Protein AF-A0A958K0Q5-F1 (afdb_monomer_lite)

pLDDT: mean 73.6, std 20.14, range [33.19, 97.69]

Structure (mmCIF, N/CA/C/O backbone):
data_AF-A0A958K0Q5-F1
#
_entry.id   AF-A0A958K0Q5-F1
#
loop_
_atom_site.group_PDB
_atom_site.id
_atom_site.type_symbol
_atom_site.label_atom_id
_atom_site.label_alt_id
_atom_site.label_comp_id
_atom_site.label_asym_id
_atom_site.label_entity_id
_atom_site.label_seq_id
_atom_site.pdbx_PDB_ins_code
_atom_site.Cartn_x
_atom_site.Cartn_y
_atom_site.Cartn_z
_atom_site.occupancy
_atom_site.B_iso_or_equiv
_atom_site.auth_seq_id
_atom_site.auth_comp_id
_atom_site.auth_asym_id
_atom_site.auth_atom_id
_atom_site.pdbx_PDB_model_num
ATOM 1 N N . MET A 1 1 ? 17.742 -6.501 -73.853 1.00 40.34 1 MET A N 1
ATOM 2 C CA . MET A 1 1 ? 18.639 -5.862 -72.868 1.00 40.34 1 MET A CA 1
ATOM 3 C C . MET A 1 1 ? 17.796 -5.334 -71.711 1.00 40.34 1 MET A C 1
ATOM 5 O O . MET A 1 1 ? 16.931 -4.516 -71.961 1.00 40.34 1 MET A O 1
ATOM 9 N N . GLN A 1 2 ? 18.032 -5.894 -70.516 1.00 40.09 2 GLN A N 1
ATOM 10 C CA . GLN A 1 2 ? 17.766 -5.417 -69.139 1.00 40.09 2 GLN A CA 1
ATOM 11 C C . GLN A 1 2 ? 16.409 -4.733 -68.803 1.00 40.09 2 GLN A C 1
ATOM 13 O O . GLN A 1 2 ? 16.158 -3.620 -69.259 1.00 40.09 2 GLN A O 1
ATOM 18 N N . PRO A 1 3 ? 15.583 -5.314 -67.903 1.00 39.88 3 PRO A N 1
ATOM 19 C CA . PRO A 1 3 ? 14.469 -4.609 -67.268 1.00 39.88 3 PRO A CA 1
ATOM 20 C C . PRO A 1 3 ? 14.987 -3.629 -66.202 1.00 39.88 3 PRO A C 1
ATOM 22 O O . PRO A 1 3 ? 15.772 -3.993 -65.323 1.00 39.88 3 PRO A O 1
ATOM 25 N N . THR A 1 4 ? 14.535 -2.376 -66.248 1.00 42.72 4 THR A N 1
ATOM 26 C CA . THR A 1 4 ? 14.837 -1.359 -65.235 1.00 42.72 4 THR A CA 1
ATOM 27 C C . THR A 1 4 ? 14.081 -1.665 -63.943 1.00 42.72 4 THR A C 1
ATOM 29 O O . THR A 1 4 ? 12.956 -1.239 -63.702 1.00 42.72 4 THR A O 1
ATOM 32 N N . SER A 1 5 ? 14.743 -2.438 -63.086 1.00 43.12 5 SER A N 1
ATOM 33 C CA . SER A 1 5 ? 14.402 -2.653 -61.684 1.00 43.12 5 SER A CA 1
ATOM 34 C C . SER A 1 5 ? 14.347 -1.310 -60.936 1.00 43.12 5 SER A C 1
ATOM 36 O O . SER A 1 5 ? 15.349 -0.835 -60.395 1.00 43.12 5 SER A O 1
ATOM 38 N N . ASN A 1 6 ? 13.160 -0.702 -60.871 1.00 48.59 6 ASN A N 1
ATOM 39 C CA . ASN A 1 6 ? 12.837 0.375 -59.938 1.00 48.59 6 ASN A CA 1
ATOM 40 C C . ASN A 1 6 ? 12.651 -0.215 -58.529 1.00 48.59 6 ASN A C 1
ATOM 42 O O . ASN A 1 6 ? 11.541 -0.344 -58.019 1.00 48.59 6 ASN A O 1
ATOM 46 N N . GLN A 1 7 ? 13.757 -0.635 -57.919 1.00 43.94 7 GLN A N 1
ATOM 47 C CA . GLN A 1 7 ? 13.808 -0.927 -56.490 1.00 43.94 7 GLN A CA 1
ATOM 48 C C . GLN A 1 7 ? 13.719 0.414 -55.750 1.00 43.94 7 GLN A C 1
ATOM 50 O O . GLN A 1 7 ? 14.568 1.283 -55.988 1.00 43.94 7 GLN A O 1
ATOM 55 N N . PRO A 1 8 ? 12.735 0.628 -54.858 1.00 40.03 8 PRO A N 1
ATOM 56 C CA . PRO A 1 8 ? 12.658 1.865 -54.104 1.00 40.03 8 PRO A CA 1
ATOM 57 C C . PRO A 1 8 ? 13.896 1.975 -53.216 1.00 40.03 8 PRO A C 1
ATOM 59 O O . PRO A 1 8 ? 14.048 1.275 -52.212 1.00 40.03 8 PRO A O 1
ATOM 62 N N . LYS A 1 9 ? 14.792 2.896 -53.577 1.00 44.56 9 LYS A N 1
ATOM 63 C CA . LYS A 1 9 ? 15.861 3.347 -52.696 1.00 44.56 9 LYS A CA 1
ATOM 64 C C . LYS A 1 9 ? 15.221 3.781 -51.370 1.00 44.56 9 LYS A C 1
ATOM 66 O O . LYS A 1 9 ? 14.560 4.811 -51.280 1.00 44.56 9 LYS A O 1
ATOM 71 N N . SER A 1 10 ? 15.532 3.029 -50.316 1.00 45.00 10 SER A N 1
ATOM 72 C CA . SER A 1 10 ? 15.789 3.564 -48.978 1.00 45.00 10 SER A CA 1
ATOM 73 C C . SER A 1 10 ? 14.630 3.775 -47.982 1.00 45.00 10 SER A C 1
ATOM 75 O O . SER A 1 10 ? 14.516 4.812 -47.331 1.00 45.00 10 SER A O 1
ATOM 77 N N . VAL A 1 11 ? 13.877 2.715 -47.675 1.00 47.34 11 VAL A N 1
ATOM 78 C CA . VAL A 1 11 ? 13.251 2.615 -46.330 1.00 47.34 11 VAL A CA 1
ATOM 79 C C . VAL A 1 11 ? 14.336 2.692 -45.235 1.00 47.34 11 VAL A C 1
ATOM 81 O O . VAL A 1 11 ? 14.148 3.308 -44.193 1.00 47.34 11 VAL A O 1
ATOM 84 N N . PHE A 1 12 ? 15.531 2.174 -45.540 1.00 45.56 12 PHE A N 1
ATOM 85 C CA . PHE A 1 12 ? 16.718 2.229 -44.685 1.00 45.56 12 PHE A CA 1
ATOM 86 C C . PHE A 1 12 ? 17.283 3.644 -44.454 1.00 45.56 12 PHE A C 1
ATOM 88 O O . PHE A 1 12 ? 17.833 3.896 -43.388 1.00 45.56 12 PHE A O 1
ATOM 95 N N . ARG A 1 13 ? 17.147 4.579 -45.411 1.00 43.88 13 ARG A N 1
ATOM 96 C CA . ARG A 1 13 ? 17.643 5.966 -45.255 1.00 43.88 13 ARG A CA 1
ATOM 97 C C . ARG A 1 13 ? 16.638 6.826 -44.485 1.00 43.88 13 ARG A C 1
ATOM 99 O O . ARG A 1 13 ? 17.063 7.607 -43.648 1.00 43.88 13 ARG A O 1
ATOM 106 N N . ARG A 1 14 ? 15.330 6.561 -44.626 1.00 40.00 14 ARG A N 1
ATOM 107 C CA . ARG A 1 14 ? 14.289 7.118 -43.736 1.00 40.00 14 ARG A CA 1
ATOM 108 C C . ARG A 1 14 ? 14.442 6.684 -42.271 1.00 40.00 14 ARG A C 1
ATOM 110 O O . ARG A 1 14 ? 14.000 7.396 -41.385 1.00 40.00 14 ARG A O 1
ATOM 117 N N . ALA A 1 15 ? 15.101 5.554 -42.008 1.00 47.91 15 ALA A N 1
ATOM 118 C CA . ALA A 1 15 ? 15.462 5.120 -40.655 1.00 47.91 15 ALA A CA 1
ATOM 119 C C . ALA A 1 15 ? 16.773 5.744 -40.126 1.00 47.91 15 ALA A C 1
ATOM 121 O O . ALA A 1 15 ? 17.079 5.596 -38.944 1.00 47.91 15 ALA A O 1
ATOM 122 N N . GLN A 1 16 ? 17.562 6.417 -40.975 1.00 43.62 16 GLN A N 1
ATOM 123 C CA . GLN A 1 16 ? 18.792 7.110 -40.568 1.00 43.62 16 GLN A CA 1
ATOM 124 C C . GLN A 1 16 ? 18.591 8.598 -40.247 1.00 43.62 16 GLN A C 1
ATOM 126 O O . GLN A 1 16 ? 19.478 9.205 -39.651 1.00 43.62 16 GLN A O 1
ATOM 131 N N . GLU A 1 17 ? 17.427 9.164 -40.556 1.00 44.97 17 GLU A N 1
ATOM 132 C CA . GLU A 1 17 ? 17.053 10.534 -40.204 1.00 44.97 17 GLU A CA 1
ATOM 133 C C . GLU A 1 17 ? 16.149 10.527 -38.954 1.00 44.97 17 GLU A C 1
ATOM 135 O O . GLU A 1 17 ? 14.943 10.327 -39.039 1.00 44.97 17 GLU A O 1
ATOM 140 N N . GLY A 1 18 ? 16.735 10.738 -37.767 1.00 48.78 18 GLY A N 1
ATOM 141 C CA . GLY A 1 18 ? 16.042 11.477 -36.698 1.00 48.78 18 GLY A CA 1
ATOM 142 C C . GLY A 1 18 ? 15.487 10.747 -35.468 1.00 48.78 18 GLY A C 1
ATOM 143 O O . GLY A 1 18 ? 14.928 11.427 -34.617 1.00 48.78 18 GLY A O 1
ATOM 144 N N . VAL A 1 19 ? 15.645 9.431 -35.281 1.00 58.78 19 VAL A N 1
ATOM 145 C CA . VAL A 1 19 ? 15.355 8.835 -33.956 1.00 58.78 19 VAL A CA 1
ATOM 146 C C . VAL A 1 19 ? 16.587 9.002 -33.074 1.00 58.78 19 VAL A C 1
ATOM 148 O O . VAL A 1 19 ? 17.538 8.217 -33.148 1.00 58.78 19 VAL A O 1
ATOM 151 N N . ASN A 1 20 ? 16.601 10.053 -32.254 1.00 81.94 20 ASN A N 1
ATOM 152 C CA . ASN A 1 20 ? 17.647 10.233 -31.259 1.00 81.94 20 ASN A CA 1
ATOM 153 C C . ASN A 1 20 ? 17.490 9.155 -30.178 1.00 81.94 20 ASN A C 1
ATOM 155 O O . ASN A 1 20 ? 16.719 9.295 -29.234 1.00 81.94 20 ASN A O 1
ATOM 159 N N . VAL A 1 21 ? 18.245 8.061 -30.317 1.00 83.06 21 VAL A N 1
ATOM 160 C CA . VAL A 1 21 ? 18.234 6.914 -29.390 1.00 83.06 21 VAL A CA 1
ATOM 161 C C . VAL A 1 21 ? 18.390 7.360 -27.933 1.00 83.06 21 VAL A C 1
ATOM 163 O O . VAL A 1 21 ? 17.804 6.755 -27.041 1.00 83.06 21 VAL A O 1
ATOM 166 N N . ARG A 1 22 ? 19.141 8.439 -27.675 1.00 86.25 22 ARG A N 1
ATOM 167 C CA . ARG A 1 22 ? 19.283 9.001 -26.328 1.00 86.25 22 ARG A CA 1
ATOM 168 C C . ARG A 1 22 ? 17.954 9.530 -25.787 1.00 86.25 22 ARG A C 1
ATOM 170 O O . ARG A 1 22 ? 17.621 9.237 -24.645 1.00 86.25 22 ARG A O 1
ATOM 177 N N . GLU A 1 23 ? 17.226 10.308 -26.579 1.00 88.31 23 GLU A N 1
ATOM 178 C CA . GLU A 1 23 ? 15.941 10.890 -26.174 1.00 88.31 23 GLU A CA 1
ATOM 179 C C . GLU A 1 23 ? 14.894 9.801 -25.950 1.00 88.31 23 GLU A C 1
ATOM 181 O O . GLU A 1 23 ? 14.186 9.826 -24.948 1.00 88.31 23 GLU A O 1
ATOM 186 N N . GLU A 1 24 ? 14.858 8.788 -26.815 1.00 89.19 24 GLU A N 1
ATOM 187 C CA . GLU A 1 24 ? 13.939 7.659 -26.651 1.00 89.19 24 GLU A CA 1
ATOM 188 C C . GLU A 1 24 ? 14.264 6.807 -25.412 1.00 89.19 24 GLU A C 1
ATOM 190 O O . GLU A 1 24 ? 13.356 6.291 -24.763 1.00 89.19 24 GLU A O 1
ATOM 195 N N . LEU A 1 25 ? 15.539 6.696 -25.015 1.00 91.19 25 LEU A N 1
ATOM 196 C CA . LEU A 1 25 ? 15.911 6.061 -23.743 1.00 91.19 25 LEU A CA 1
ATOM 197 C C . LEU A 1 25 ? 15.413 6.859 -22.533 1.00 91.19 25 LEU A C 1
ATOM 199 O O . LEU A 1 25 ? 14.912 6.262 -21.582 1.00 91.19 25 LEU A O 1
ATOM 203 N N . VAL A 1 26 ? 15.517 8.191 -22.573 1.00 93.31 26 VAL A N 1
ATOM 204 C CA . VAL A 1 26 ? 14.968 9.066 -21.521 1.00 93.31 26 VAL A CA 1
ATOM 205 C C . VAL A 1 26 ? 13.446 8.942 -21.472 1.00 93.31 26 VAL A C 1
ATOM 207 O O . VAL A 1 26 ? 12.865 8.793 -20.400 1.00 93.31 26 VAL A O 1
ATOM 210 N N . ARG A 1 27 ? 12.790 8.929 -22.636 1.00 93.31 27 ARG A N 1
ATOM 211 C CA . ARG A 1 27 ? 11.343 8.733 -22.741 1.00 93.31 27 ARG A CA 1
ATOM 212 C C . ARG A 1 27 ? 10.908 7.385 -22.171 1.00 93.31 27 ARG A C 1
ATOM 214 O O . ARG A 1 27 ? 9.911 7.330 -21.455 1.00 93.31 27 ARG A O 1
ATOM 221 N N . LEU A 1 28 ? 11.641 6.310 -22.467 1.00 94.38 28 LEU A N 1
ATOM 222 C CA . LEU A 1 28 ? 11.362 4.981 -21.928 1.00 94.38 28 LEU A CA 1
ATOM 223 C C . LEU A 1 28 ? 11.437 4.964 -20.396 1.00 94.38 28 LEU A C 1
ATOM 225 O O . LEU A 1 28 ? 10.580 4.344 -19.774 1.00 94.38 28 LEU A O 1
ATOM 229 N N . ASP A 1 29 ? 12.418 5.638 -19.793 1.00 96.38 29 ASP A N 1
ATOM 230 C CA . ASP A 1 29 ? 12.540 5.738 -18.331 1.00 96.38 29 ASP A CA 1
ATOM 231 C C . ASP A 1 29 ? 11.322 6.447 -17.716 1.00 96.38 29 ASP A C 1
ATOM 233 O O . ASP A 1 29 ? 10.692 5.914 -16.804 1.00 96.38 29 ASP A O 1
ATOM 237 N N . VAL A 1 30 ? 10.899 7.581 -18.290 1.00 97.31 30 VAL A N 1
ATOM 238 C CA . VAL A 1 30 ? 9.696 8.306 -17.839 1.00 97.31 30 VAL A CA 1
ATOM 239 C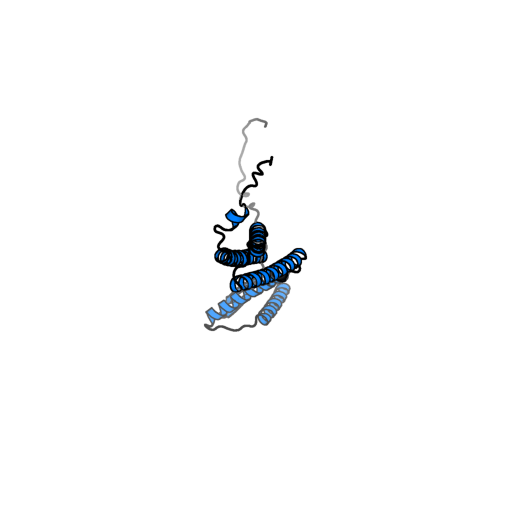 C . VAL A 1 30 ? 8.439 7.444 -17.961 1.00 97.31 30 VAL A C 1
ATOM 241 O O . VAL A 1 30 ? 7.663 7.347 -17.011 1.00 97.31 30 VAL A O 1
ATOM 244 N N . LEU A 1 31 ? 8.240 6.790 -19.109 1.00 96.19 31 LEU A N 1
ATOM 245 C CA . LEU A 1 31 ? 7.095 5.901 -19.325 1.00 96.19 31 LEU A CA 1
ATOM 246 C C . LEU A 1 31 ? 7.100 4.721 -18.346 1.00 96.19 31 LEU A C 1
ATOM 248 O O . LEU A 1 31 ? 6.040 4.288 -17.897 1.00 96.19 31 LEU A O 1
ATOM 252 N N . LEU A 1 32 ? 8.280 4.198 -18.005 1.00 97.00 32 LEU A N 1
ATOM 253 C CA . LEU A 1 32 ? 8.424 3.094 -17.064 1.00 97.00 32 LEU A CA 1
ATOM 254 C C . LEU A 1 32 ? 8.048 3.509 -15.634 1.00 97.00 32 LEU A C 1
ATOM 256 O O . LEU A 1 32 ? 7.357 2.754 -14.947 1.00 97.00 32 LEU A O 1
ATOM 260 N N . GLU A 1 33 ? 8.453 4.703 -15.198 1.00 97.12 33 GLU A N 1
ATOM 261 C CA . GLU A 1 33 ? 8.059 5.240 -13.890 1.00 97.12 33 GLU A CA 1
ATOM 262 C C . GLU A 1 33 ? 6.562 5.574 -13.839 1.00 97.12 33 GLU A C 1
ATOM 264 O O . GLU A 1 33 ? 5.893 5.234 -12.863 1.00 97.12 33 GLU A O 1
ATOM 269 N N . GLN A 1 34 ? 5.996 6.148 -14.905 1.00 96.31 34 GLN A N 1
ATOM 270 C CA . GLN A 1 34 ? 4.547 6.358 -15.010 1.00 96.31 34 GLN A CA 1
ATOM 271 C C . GLN A 1 34 ? 3.784 5.034 -14.916 1.00 96.31 34 GLN A C 1
ATOM 273 O O . GLN A 1 34 ? 2.827 4.922 -14.153 1.00 96.31 34 GLN A O 1
ATOM 278 N N . LEU A 1 35 ? 4.247 4.001 -15.628 1.00 96.94 35 LEU A N 1
ATOM 279 C CA . LEU A 1 35 ? 3.622 2.681 -15.603 1.00 96.94 35 LEU A CA 1
ATOM 280 C C . LEU A 1 35 ? 3.609 2.091 -14.191 1.00 96.94 35 LEU A C 1
ATOM 282 O O . LEU A 1 35 ? 2.606 1.525 -13.760 1.00 96.94 35 LEU A O 1
ATOM 286 N N . LYS A 1 36 ? 4.704 2.262 -13.449 1.00 96.44 36 LYS A N 1
ATOM 287 C CA . LYS A 1 36 ? 4.789 1.854 -12.048 1.00 96.44 36 LYS A CA 1
ATOM 288 C C . LYS A 1 36 ? 3.782 2.589 -11.174 1.00 96.44 36 LYS A C 1
ATOM 290 O O . LYS A 1 36 ? 3.098 1.933 -10.394 1.00 96.44 36 LYS A O 1
ATOM 295 N N . VAL A 1 37 ? 3.679 3.910 -11.298 1.00 96.44 37 VAL A N 1
ATOM 296 C CA . VAL A 1 37 ? 2.721 4.706 -10.515 1.00 96.44 37 VAL A CA 1
ATOM 297 C C . VAL A 1 37 ? 1.284 4.258 -10.784 1.00 96.44 37 VAL A C 1
ATOM 299 O O . VAL A 1 37 ? 0.522 4.078 -9.837 1.00 96.44 37 VAL A O 1
ATOM 302 N N . GLU A 1 38 ? 0.927 4.003 -12.042 1.00 95.12 38 GLU A N 1
ATOM 303 C CA . GLU A 1 38 ? -0.419 3.542 -12.400 1.00 95.12 38 GLU A CA 1
ATOM 304 C C . GLU A 1 38 ? -0.746 2.156 -11.826 1.00 95.12 38 GLU A C 1
ATOM 306 O O . GLU A 1 38 ? -1.834 1.943 -11.287 1.00 95.12 38 GLU A O 1
ATOM 311 N N . TYR A 1 39 ? 0.204 1.214 -11.853 1.00 95.56 39 TYR A N 1
ATOM 312 C CA . TYR A 1 39 ? 0.013 -0.080 -11.189 1.00 95.56 39 TYR A CA 1
ATOM 313 C C . TYR A 1 39 ? -0.109 0.053 -9.668 1.00 95.56 39 TYR A C 1
ATOM 315 O O . TYR A 1 39 ? -0.949 -0.607 -9.060 1.00 95.56 39 TYR A O 1
ATOM 323 N N . GLU A 1 40 ? 0.673 0.926 -9.033 1.00 94.38 40 GLU A N 1
ATOM 324 C CA . GLU A 1 40 ? 0.528 1.182 -7.597 1.00 94.38 40 GLU A CA 1
ATOM 325 C C . GLU A 1 40 ?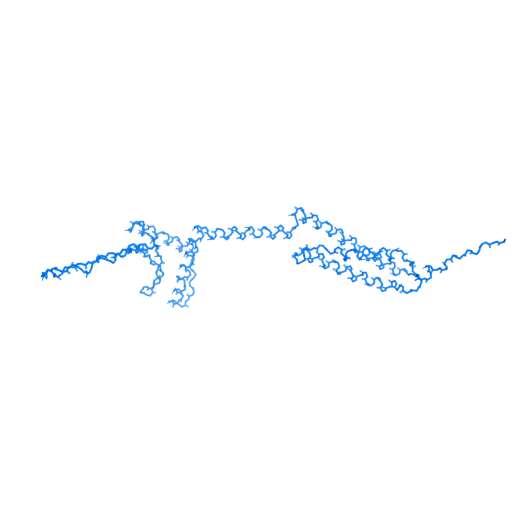 -0.830 1.824 -7.267 1.00 94.38 40 GLU A C 1
ATOM 327 O O . GLU A 1 40 ? -1.473 1.433 -6.294 1.00 94.38 40 GLU A O 1
ATOM 332 N N . SER A 1 41 ? -1.319 2.744 -8.104 1.00 92.94 41 SER A N 1
ATOM 333 C CA . SER A 1 41 ? -2.663 3.333 -8.006 1.00 92.94 41 SER A CA 1
ATOM 334 C C . SER A 1 41 ? -3.766 2.270 -8.105 1.00 92.94 41 SER A C 1
ATOM 336 O O . SER A 1 41 ? -4.709 2.269 -7.304 1.00 92.94 41 SER A O 1
ATOM 338 N N . LEU A 1 42 ? -3.618 1.309 -9.023 1.00 92.31 42 LEU A N 1
ATOM 339 C CA . LEU A 1 42 ? -4.497 0.142 -9.140 1.00 92.31 42 LEU A CA 1
ATOM 340 C C . LEU A 1 42 ? -4.470 -0.718 -7.866 1.00 92.31 42 LEU A C 1
ATOM 342 O O . LEU A 1 42 ? -5.519 -1.097 -7.348 1.00 92.31 42 LEU A O 1
ATOM 346 N N . PHE A 1 43 ? -3.288 -1.006 -7.313 1.00 91.81 43 PHE A N 1
ATOM 347 C CA . PHE A 1 43 ? -3.157 -1.821 -6.094 1.00 91.81 43 PHE A CA 1
ATOM 348 C C . PHE A 1 43 ? -3.633 -1.101 -4.832 1.00 91.81 43 PHE A C 1
ATOM 350 O O . PHE A 1 43 ? -4.035 -1.738 -3.857 1.00 91.81 43 PHE A O 1
ATOM 357 N N . LEU A 1 44 ? -3.607 0.230 -4.837 1.00 89.88 44 LEU A N 1
ATOM 358 C CA . LEU A 1 44 ? -4.234 1.060 -3.814 1.00 89.88 44 LEU A CA 1
ATOM 359 C C . LEU A 1 44 ? -5.766 1.060 -3.921 1.00 89.88 44 LEU A C 1
ATOM 361 O O . LEU A 1 44 ? -6.432 1.355 -2.924 1.00 89.88 44 LEU A O 1
ATOM 365 N N . GLY A 1 45 ? -6.306 0.694 -5.088 1.00 88.12 45 GLY A N 1
ATOM 366 C CA . GLY A 1 45 ? -7.730 0.749 -5.414 1.00 88.12 45 GLY A CA 1
ATOM 367 C C . GLY A 1 45 ? -8.215 2.149 -5.797 1.00 88.12 45 GLY A C 1
ATOM 368 O O . GLY A 1 45 ? -9.406 2.418 -5.686 1.00 88.12 45 GLY A O 1
ATOM 369 N N . ILE A 1 46 ? -7.305 3.049 -6.191 1.00 89.69 46 ILE A N 1
ATOM 370 C CA . ILE A 1 46 ? -7.643 4.389 -6.695 1.00 89.69 46 ILE A CA 1
ATOM 371 C C . ILE A 1 46 ? -8.081 4.279 -8.159 1.00 89.69 46 ILE A C 1
ATOM 373 O O . ILE A 1 46 ? -9.122 4.812 -8.538 1.00 89.69 46 ILE A O 1
ATOM 377 N N . SER A 1 47 ? -7.309 3.546 -8.968 1.00 87.00 47 SER A N 1
ATOM 378 C CA . SER A 1 47 ? -7.715 3.150 -10.317 1.00 87.00 47 SER A CA 1
ATOM 379 C C . SER A 1 47 ? -8.449 1.810 -10.286 1.00 87.00 47 SER A C 1
ATOM 381 O O . SER A 1 47 ? -8.114 0.923 -9.502 1.00 87.00 47 SER A O 1
ATOM 383 N N . GLN A 1 48 ? -9.445 1.662 -11.159 1.00 83.50 48 GLN A N 1
ATOM 384 C CA . GLN A 1 48 ? -10.225 0.430 -11.307 1.00 83.50 48 GLN A CA 1
ATOM 385 C C . GLN A 1 48 ? -9.665 -0.509 -12.384 1.00 83.50 48 GLN A C 1
ATOM 387 O O . GLN A 1 48 ? -9.910 -1.711 -12.322 1.00 83.50 48 GLN A O 1
ATOM 392 N N . HIS A 1 49 ? -8.920 0.019 -13.361 1.00 86.75 49 HIS A N 1
ATOM 393 C CA . HIS A 1 49 ? -8.527 -0.718 -14.565 1.00 86.75 49 HIS A CA 1
ATOM 394 C C . HIS A 1 49 ? -7.001 -0.796 -14.695 1.00 86.75 49 HIS A C 1
ATOM 396 O O . HIS A 1 49 ? -6.320 0.196 -14.411 1.00 86.75 49 HIS A O 1
ATOM 402 N N . PRO A 1 50 ? -6.448 -1.936 -15.151 1.00 89.31 50 PRO A N 1
ATOM 403 C CA . PRO A 1 50 ? -5.028 -2.048 -15.455 1.00 89.31 50 PRO A CA 1
ATOM 404 C C . PRO A 1 50 ? -4.567 -1.035 -16.519 1.00 89.31 50 PRO A C 1
ATOM 406 O O . PRO A 1 50 ? -5.306 -0.761 -17.468 1.00 89.31 50 PRO A O 1
ATOM 409 N N . PRO A 1 51 ? -3.336 -0.499 -16.416 1.00 93.88 51 PRO A N 1
ATOM 410 C CA . PRO A 1 51 ? -2.789 0.459 -17.378 1.00 93.88 51 PRO A CA 1
ATOM 411 C C . PRO A 1 51 ? -2.283 -0.223 -18.664 1.00 93.88 51 PRO A C 1
ATOM 413 O O . PRO A 1 51 ? -1.122 -0.076 -19.052 1.00 93.88 51 PRO A O 1
ATOM 416 N N . ASP A 1 52 ? -3.147 -0.977 -19.350 1.00 93.19 52 ASP A N 1
ATOM 417 C CA . ASP A 1 52 ? -2.776 -1.799 -20.512 1.00 93.19 52 ASP A CA 1
ATOM 418 C C . ASP A 1 52 ? -2.229 -0.968 -21.679 1.00 93.19 52 ASP A C 1
ATOM 420 O O . ASP A 1 52 ? -1.285 -1.373 -22.363 1.00 93.19 52 ASP A O 1
ATOM 424 N N . THR A 1 53 ? -2.790 0.220 -21.905 1.00 93.88 53 THR A N 1
ATOM 425 C CA . THR A 1 53 ? -2.340 1.151 -22.949 1.00 93.88 53 THR A CA 1
ATOM 426 C C . THR A 1 53 ? -0.888 1.570 -22.724 1.00 93.88 53 THR A C 1
ATOM 428 O O . THR A 1 53 ? -0.054 1.435 -23.623 1.00 93.88 53 THR A O 1
ATOM 431 N N . LEU A 1 54 ? -0.562 2.000 -21.504 1.00 94.31 54 LEU A N 1
ATOM 432 C CA . LEU A 1 54 ? 0.780 2.420 -21.113 1.00 94.31 54 LEU A CA 1
ATOM 433 C C . LEU A 1 54 ? 1.755 1.235 -21.055 1.00 94.31 54 LEU A C 1
ATOM 435 O O . LEU A 1 54 ? 2.906 1.350 -21.478 1.00 94.31 54 LEU A O 1
ATOM 439 N N . HIS A 1 55 ? 1.298 0.060 -20.613 1.00 95.88 55 HIS A N 1
ATOM 440 C CA . HIS A 1 55 ? 2.122 -1.151 -20.610 1.00 95.88 55 HIS A CA 1
ATOM 441 C C . HIS A 1 55 ? 2.522 -1.569 -22.027 1.00 95.88 55 HIS A C 1
ATOM 443 O O . HIS A 1 55 ? 3.678 -1.927 -22.278 1.00 95.88 55 HIS A O 1
ATOM 449 N N . ASN A 1 56 ? 1.581 -1.487 -22.968 1.00 96.00 56 ASN A N 1
ATOM 450 C CA . ASN A 1 56 ? 1.817 -1.779 -24.377 1.00 96.00 56 ASN A CA 1
ATOM 451 C C . ASN A 1 56 ? 2.717 -0.732 -25.047 1.00 96.00 56 ASN A C 1
ATOM 453 O O . ASN A 1 56 ? 3.565 -1.103 -25.862 1.00 96.00 56 ASN A O 1
ATOM 457 N N . GLU A 1 57 ? 2.593 0.545 -24.675 1.00 94.31 57 GLU A N 1
ATOM 458 C CA . GLU A 1 57 ? 3.508 1.614 -25.092 1.00 94.31 57 GLU A CA 1
ATOM 459 C C . GLU A 1 57 ? 4.950 1.297 -24.671 1.00 94.31 57 GLU A C 1
ATOM 461 O O . GLU A 1 57 ? 5.834 1.228 -25.527 1.00 94.31 57 GLU A O 1
ATOM 466 N N . VAL A 1 58 ? 5.184 1.001 -23.386 1.00 96.06 58 VAL A N 1
ATOM 467 C CA . VAL A 1 58 ? 6.512 0.626 -22.865 1.00 96.06 58 VAL A CA 1
ATOM 468 C C . VAL A 1 58 ? 7.066 -0.592 -23.609 1.00 96.06 58 VAL A C 1
ATOM 470 O O . VAL A 1 58 ? 8.203 -0.569 -24.082 1.00 96.06 58 VAL A O 1
ATOM 473 N N . LYS A 1 59 ? 6.253 -1.639 -23.807 1.00 95.69 59 LYS A N 1
ATOM 474 C CA . LYS A 1 59 ? 6.646 -2.823 -24.592 1.00 95.69 59 LYS A CA 1
ATOM 475 C C . LYS A 1 59 ? 7.036 -2.467 -26.025 1.00 95.69 59 LYS A C 1
ATOM 477 O O . LYS A 1 59 ? 8.005 -3.025 -26.547 1.00 95.69 59 LYS A O 1
ATOM 482 N N . ARG A 1 60 ? 6.292 -1.572 -26.684 1.00 93.69 60 ARG A N 1
ATOM 483 C CA . ARG A 1 60 ? 6.613 -1.124 -28.044 1.00 93.69 60 ARG A CA 1
ATOM 484 C C . ARG A 1 60 ? 7.954 -0.395 -28.064 1.00 93.69 60 ARG A C 1
ATOM 486 O O . ARG A 1 60 ? 8.801 -0.757 -28.878 1.00 93.69 60 ARG A O 1
ATOM 493 N N . GLN A 1 61 ? 8.171 0.548 -27.149 1.00 90.38 61 GLN A N 1
ATOM 494 C CA . GLN A 1 61 ? 9.423 1.305 -27.047 1.00 90.38 61 GLN A CA 1
ATOM 495 C C . GLN A 1 61 ? 10.627 0.396 -26.784 1.00 90.38 61 GLN A C 1
ATOM 497 O O . GLN A 1 61 ? 11.636 0.492 -27.480 1.00 90.38 61 GLN A O 1
ATOM 502 N N . MET A 1 62 ? 10.498 -0.577 -25.878 1.00 92.50 62 MET A N 1
ATOM 503 C CA . MET A 1 62 ? 11.549 -1.569 -25.630 1.00 92.50 62 MET A CA 1
ATOM 504 C C . MET A 1 62 ? 11.902 -2.385 -26.881 1.00 92.50 62 MET A C 1
ATOM 506 O O . MET A 1 62 ? 13.079 -2.631 -27.144 1.00 92.50 62 MET A O 1
ATOM 510 N N . ARG A 1 63 ? 10.905 -2.794 -27.681 1.00 91.44 63 ARG A N 1
ATOM 511 C CA . ARG A 1 63 ? 11.141 -3.530 -28.938 1.00 91.44 63 ARG A CA 1
ATOM 512 C C . ARG A 1 63 ? 11.818 -2.667 -30.000 1.00 91.44 63 ARG A C 1
ATOM 514 O O . ARG A 1 63 ? 12.652 -3.185 -30.737 1.00 91.44 63 ARG A O 1
ATOM 521 N N . LEU A 1 64 ? 11.440 -1.393 -30.108 1.00 88.50 64 LEU A N 1
ATOM 522 C CA . LEU A 1 64 ? 12.035 -0.455 -31.063 1.00 88.50 64 LEU A CA 1
ATOM 523 C C . LEU A 1 64 ? 13.498 -0.176 -30.708 1.00 88.50 64 LEU A C 1
ATOM 525 O O . LEU A 1 64 ? 14.375 -0.356 -31.551 1.00 88.50 64 LEU A O 1
ATOM 529 N N . LEU A 1 65 ? 13.769 0.157 -29.444 1.00 87.19 65 LEU A N 1
ATOM 530 C CA . LEU A 1 65 ? 15.118 0.413 -28.938 1.00 87.19 65 LEU A CA 1
ATOM 531 C C . LEU A 1 65 ? 16.017 -0.828 -28.998 1.00 87.19 65 LEU A C 1
ATOM 533 O O . LEU A 1 65 ? 17.189 -0.710 -29.338 1.00 87.19 65 LEU A O 1
ATOM 537 N N . GLY A 1 66 ? 15.468 -2.025 -28.766 1.00 86.94 66 GLY A N 1
ATOM 538 C CA . GLY A 1 66 ? 16.214 -3.280 -28.895 1.00 86.94 66 GLY A CA 1
ATOM 539 C C . GLY A 1 66 ? 16.617 -3.638 -30.333 1.00 86.94 66 GLY A C 1
ATOM 540 O O . GLY A 1 66 ? 17.557 -4.405 -30.523 1.00 86.94 66 GLY A O 1
ATOM 541 N N . LYS A 1 67 ? 15.928 -3.094 -31.347 1.00 85.19 67 LYS A N 1
ATOM 542 C CA . LYS A 1 67 ? 16.254 -3.281 -32.774 1.00 85.19 67 LYS A CA 1
ATOM 543 C C . LYS A 1 67 ? 17.105 -2.147 -33.352 1.00 85.19 67 LYS A C 1
ATOM 545 O O . LYS A 1 67 ? 17.571 -2.264 -34.485 1.00 85.19 67 LYS A O 1
ATOM 550 N N . ALA A 1 68 ? 17.273 -1.047 -32.620 1.00 79.69 68 ALA A N 1
ATOM 551 C CA . ALA A 1 68 ? 18.025 0.104 -33.091 1.00 79.69 68 ALA A CA 1
ATOM 552 C C . ALA A 1 68 ? 19.521 -0.254 -33.232 1.00 79.69 68 ALA A C 1
ATOM 554 O O . ALA A 1 68 ? 20.084 -0.872 -32.326 1.00 79.69 68 ALA A O 1
ATOM 555 N N . PRO A 1 69 ? 20.198 0.134 -34.331 1.00 66.75 69 PRO A N 1
ATOM 556 C CA . PRO A 1 69 ? 21.635 -0.075 -34.476 1.00 66.75 69 PRO A CA 1
ATOM 557 C C . PRO A 1 69 ? 22.380 0.673 -33.364 1.00 66.75 69 PRO A C 1
ATOM 559 O O . PRO A 1 69 ? 22.418 1.906 -33.344 1.00 66.75 69 PRO A O 1
ATOM 562 N N . SER A 1 70 ? 22.953 -0.055 -32.407 1.00 60.56 70 SER A N 1
ATOM 563 C CA . SER A 1 70 ? 23.587 0.565 -31.247 1.00 60.56 70 SER A CA 1
ATOM 564 C C . SER A 1 70 ? 24.912 1.223 -31.629 1.00 60.56 70 SER A C 1
ATOM 566 O O . SER A 1 70 ? 25.865 0.527 -31.976 1.00 60.56 70 SER A O 1
ATOM 568 N N . LYS A 1 71 ? 25.002 2.554 -31.534 1.00 63.03 71 LYS A N 1
ATOM 569 C CA . LYS A 1 71 ? 26.241 3.291 -31.843 1.00 63.03 71 LYS A CA 1
ATOM 570 C C . LYS A 1 71 ? 27.151 3.535 -30.627 1.00 63.03 71 LYS A C 1
ATOM 572 O O . LYS A 1 71 ? 28.282 3.961 -30.816 1.00 63.03 71 LYS A O 1
ATOM 577 N N . SER A 1 72 ? 26.697 3.278 -29.391 1.00 80.62 72 SER A N 1
ATOM 578 C CA . SER A 1 72 ? 27.473 3.566 -28.169 1.00 80.62 72 SER A CA 1
ATOM 579 C C . SER A 1 72 ? 27.268 2.537 -27.050 1.00 80.62 72 SER A C 1
ATOM 581 O O . SER A 1 72 ? 26.139 2.156 -26.736 1.00 80.62 72 SER A O 1
ATOM 583 N N . SER A 1 73 ? 28.371 2.140 -26.403 1.00 86.06 73 SER A N 1
ATOM 584 C CA . SER A 1 73 ? 28.386 1.242 -25.236 1.00 86.06 73 SER A CA 1
ATOM 585 C C . SER A 1 73 ? 27.560 1.792 -24.062 1.00 86.06 73 SER A C 1
ATOM 587 O O . SER A 1 73 ? 26.816 1.053 -23.418 1.00 86.06 73 SER A O 1
ATOM 589 N N . GLN A 1 74 ? 27.598 3.111 -23.843 1.00 87.06 74 GLN A N 1
ATOM 590 C CA . GLN A 1 74 ? 26.840 3.766 -22.774 1.00 87.06 74 GLN A CA 1
ATOM 591 C C . GLN A 1 74 ? 25.325 3.614 -22.970 1.00 87.06 74 GLN A C 1
ATOM 593 O O . GLN A 1 74 ? 24.614 3.256 -22.037 1.00 87.06 74 GLN A O 1
ATOM 598 N N . MET A 1 75 ? 24.834 3.823 -24.196 1.00 85.75 75 MET A N 1
ATOM 599 C CA . MET A 1 75 ? 23.406 3.687 -24.515 1.00 85.75 75 MET A CA 1
ATOM 600 C C . MET A 1 75 ? 22.928 2.244 -24.331 1.00 85.75 75 MET A C 1
ATOM 602 O O . MET A 1 75 ? 21.848 2.014 -23.792 1.00 85.75 75 MET A O 1
ATOM 606 N N . ASN A 1 76 ? 23.762 1.270 -24.708 1.00 88.19 76 ASN A N 1
ATOM 607 C CA . ASN A 1 76 ? 23.479 -0.147 -24.493 1.00 88.19 76 ASN A CA 1
ATOM 608 C C . ASN A 1 76 ? 23.386 -0.497 -23.006 1.00 88.19 76 ASN A C 1
ATOM 610 O O . ASN A 1 76 ? 22.507 -1.262 -22.611 1.00 88.19 76 ASN A O 1
ATOM 614 N N . TYR A 1 77 ? 24.267 0.063 -22.177 1.00 91.56 77 TYR A N 1
ATOM 615 C CA . TYR A 1 77 ? 24.217 -0.130 -20.732 1.00 91.56 77 TYR A CA 1
ATOM 616 C C . TYR A 1 77 ? 22.941 0.465 -20.120 1.00 91.56 77 TYR A C 1
ATOM 618 O O . TYR A 1 77 ? 22.237 -0.217 -19.369 1.00 91.56 77 TYR A O 1
ATOM 626 N N . THR A 1 78 ? 22.596 1.703 -20.484 1.00 91.56 78 THR A N 1
ATOM 627 C CA . THR A 1 78 ? 21.355 2.351 -20.038 1.00 91.56 78 THR A CA 1
ATOM 628 C C . THR A 1 78 ? 20.135 1.531 -20.450 1.00 91.56 78 THR A C 1
ATOM 630 O O . THR A 1 78 ? 19.299 1.216 -19.607 1.00 91.56 78 THR A O 1
ATOM 633 N N . PHE A 1 79 ? 20.065 1.098 -21.711 1.00 93.12 79 PHE A N 1
ATOM 634 C CA . PHE A 1 79 ? 18.973 0.257 -22.198 1.00 93.12 79 PHE A CA 1
ATOM 635 C C . PHE A 1 79 ? 18.859 -1.061 -21.422 1.00 93.12 79 PHE A C 1
ATOM 637 O O . PHE A 1 79 ? 17.773 -1.411 -20.969 1.00 93.12 79 PHE A O 1
ATOM 644 N N . ARG A 1 80 ? 19.975 -1.770 -21.197 1.00 93.94 80 ARG A N 1
ATOM 645 C CA . ARG A 1 80 ? 19.996 -3.015 -20.406 1.00 93.94 80 ARG A CA 1
ATOM 646 C C . ARG A 1 80 ? 19.529 -2.793 -18.968 1.00 93.94 80 ARG A C 1
ATOM 648 O O . ARG A 1 80 ? 18.825 -3.638 -18.419 1.00 93.94 80 ARG A O 1
ATOM 655 N N . THR A 1 81 ? 19.876 -1.652 -18.378 1.00 95.81 81 THR A N 1
ATOM 656 C CA . THR A 1 81 ? 19.433 -1.267 -17.032 1.00 95.81 81 THR A CA 1
ATOM 657 C C . THR A 1 81 ? 17.919 -1.055 -16.993 1.00 95.81 81 THR A C 1
ATOM 659 O O . THR A 1 81 ? 17.241 -1.641 -16.148 1.00 95.81 81 THR A O 1
ATOM 662 N N . LEU A 1 82 ? 17.371 -0.288 -17.943 1.00 95.81 82 LEU A N 1
ATOM 663 C CA . LEU A 1 82 ? 15.925 -0.072 -18.075 1.00 95.81 82 LEU A CA 1
ATOM 664 C C . LEU A 1 82 ? 15.182 -1.381 -18.345 1.00 95.81 82 LEU A C 1
ATOM 666 O O . LEU A 1 82 ? 14.142 -1.647 -17.747 1.00 95.81 82 LEU A O 1
ATOM 670 N N . GLN A 1 83 ? 15.755 -2.243 -19.184 1.00 96.06 83 GLN A N 1
ATOM 671 C CA . GLN A 1 83 ? 15.223 -3.567 -19.453 1.00 96.06 83 GLN A CA 1
ATOM 672 C C . GLN A 1 83 ? 15.164 -4.405 -18.171 1.00 96.06 83 GLN A C 1
ATOM 674 O O . GLN A 1 83 ? 14.116 -4.971 -17.874 1.00 96.06 83 GLN A O 1
ATOM 679 N N . SER A 1 84 ? 16.237 -4.469 -17.381 1.00 97.31 84 SER A N 1
ATOM 680 C CA . SER A 1 84 ? 16.247 -5.191 -16.099 1.00 97.31 84 SER A CA 1
ATOM 681 C C . SER A 1 84 ? 15.198 -4.649 -15.116 1.00 97.31 84 SER A C 1
ATOM 683 O O . SER A 1 84 ? 14.434 -5.419 -14.520 1.00 97.31 84 SER A O 1
ATOM 685 N N . ARG A 1 85 ? 15.089 -3.316 -15.006 1.00 97.38 85 ARG A N 1
ATOM 686 C CA . ARG A 1 85 ? 14.084 -2.653 -14.161 1.00 97.38 85 ARG A CA 1
ATOM 687 C C . ARG A 1 85 ? 12.663 -3.021 -14.595 1.00 97.38 85 ARG A C 1
ATOM 689 O O . ARG A 1 85 ? 11.864 -3.433 -13.758 1.00 97.38 85 ARG A O 1
ATOM 696 N N . TYR A 1 86 ? 12.378 -2.971 -15.897 1.00 97.62 86 TYR A N 1
ATOM 697 C CA . TYR A 1 86 ? 11.089 -3.385 -16.450 1.00 97.62 86 TYR A CA 1
ATOM 698 C C . TYR A 1 86 ? 10.740 -4.833 -16.103 1.00 97.62 86 TYR A C 1
ATOM 700 O O . TYR A 1 86 ? 9.633 -5.089 -15.644 1.00 97.62 86 TYR A O 1
ATOM 708 N N . HIS A 1 87 ? 11.663 -5.784 -16.280 1.00 97.00 87 HIS A N 1
ATOM 709 C CA . HIS A 1 87 ? 11.390 -7.189 -15.955 1.00 97.00 87 HIS A CA 1
ATOM 710 C C . HIS A 1 87 ? 11.102 -7.376 -14.462 1.00 97.00 87 HIS A C 1
ATOM 712 O O . HIS A 1 87 ? 10.175 -8.101 -14.104 1.00 97.00 87 HIS A O 1
ATOM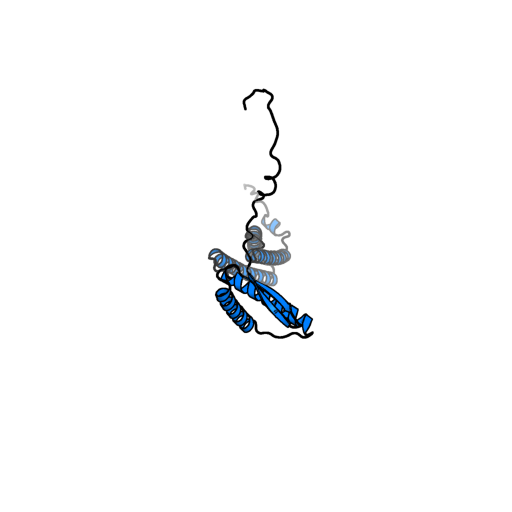 718 N N . SER A 1 88 ? 11.848 -6.681 -13.600 1.00 97.69 88 SER A N 1
ATOM 719 C CA . SER A 1 88 ? 11.630 -6.707 -12.151 1.00 97.69 88 SER A CA 1
ATOM 720 C C . SER A 1 88 ? 10.228 -6.212 -11.791 1.00 97.69 88 SER A C 1
ATOM 722 O O . SER A 1 88 ? 9.500 -6.885 -11.060 1.00 97.69 88 SER A O 1
ATOM 724 N N . TYR A 1 89 ? 9.815 -5.078 -12.362 1.00 97.19 89 TYR A N 1
ATOM 725 C CA . TYR A 1 89 ? 8.480 -4.525 -12.151 1.00 97.19 89 TYR A CA 1
ATOM 726 C C . TYR A 1 89 ? 7.379 -5.402 -12.740 1.00 97.19 89 TYR A C 1
ATOM 728 O O . TYR A 1 89 ? 6.412 -5.706 -12.053 1.00 97.19 89 TYR A O 1
ATOM 736 N N . ASN A 1 90 ? 7.552 -5.897 -13.962 1.00 96.44 90 ASN A N 1
ATOM 737 C CA . ASN A 1 90 ? 6.579 -6.760 -14.620 1.00 96.44 90 ASN A CA 1
ATOM 738 C C . ASN A 1 90 ? 6.348 -8.066 -13.843 1.00 96.44 90 ASN A C 1
ATOM 740 O O . ASN A 1 90 ? 5.209 -8.503 -13.693 1.00 96.44 90 ASN A O 1
ATOM 744 N N . ASN A 1 91 ? 7.411 -8.670 -13.304 1.00 96.75 91 ASN A N 1
ATOM 745 C CA . ASN A 1 91 ? 7.302 -9.860 -12.460 1.00 96.75 91 ASN A CA 1
ATOM 746 C C . ASN A 1 91 ? 6.590 -9.557 -11.137 1.00 96.75 91 ASN A C 1
ATOM 748 O O . ASN A 1 91 ? 5.758 -10.350 -10.694 1.00 96.75 91 ASN A O 1
ATOM 752 N N . TYR A 1 92 ? 6.895 -8.411 -10.523 1.00 95.56 92 TYR A N 1
ATOM 753 C CA . TYR A 1 92 ? 6.193 -7.934 -9.336 1.00 95.56 92 TYR A CA 1
ATOM 754 C C . TYR A 1 92 ? 4.701 -7.723 -9.613 1.00 95.56 92 TYR A C 1
ATOM 756 O O . TYR A 1 92 ? 3.885 -8.316 -8.916 1.00 95.56 92 TYR A O 1
ATOM 764 N N . TRP A 1 93 ? 4.332 -6.978 -10.658 1.00 95.75 93 TRP A N 1
ATOM 765 C CA . TRP A 1 93 ? 2.933 -6.737 -11.017 1.00 95.75 93 TRP A CA 1
ATOM 766 C C . TRP A 1 93 ? 2.192 -8.035 -11.328 1.00 95.75 93 TRP A C 1
ATOM 768 O O . TRP A 1 93 ? 1.085 -8.234 -10.842 1.00 95.75 93 TRP A O 1
ATOM 778 N N . ALA A 1 94 ? 2.811 -8.959 -12.069 1.00 94.38 94 ALA A N 1
ATOM 779 C CA . ALA A 1 94 ? 2.214 -10.260 -12.361 1.00 94.38 94 ALA A CA 1
ATOM 780 C C . ALA A 1 94 ? 1.972 -11.088 -11.091 1.00 94.38 94 ALA A C 1
ATOM 782 O O . ALA A 1 94 ? 0.932 -11.730 -10.964 1.00 94.38 94 ALA A O 1
ATOM 783 N N . ARG A 1 95 ? 2.915 -11.079 -10.141 1.00 95.12 95 ARG A N 1
ATOM 784 C CA . ARG A 1 95 ? 2.746 -11.748 -8.846 1.00 95.12 95 ARG A CA 1
ATOM 785 C C . ARG A 1 95 ? 1.640 -11.091 -8.021 1.00 95.12 95 ARG A C 1
ATOM 787 O O . ARG A 1 95 ? 0.752 -11.796 -7.562 1.00 95.12 95 ARG A O 1
ATOM 794 N N . THR A 1 96 ? 1.665 -9.769 -7.886 1.00 93.31 96 THR A N 1
ATOM 795 C CA . THR A 1 96 ? 0.663 -9.014 -7.125 1.00 93.31 96 THR A CA 1
ATOM 796 C C . THR A 1 96 ? -0.737 -9.187 -7.708 1.00 93.31 96 THR A C 1
ATOM 798 O O . THR A 1 96 ? -1.675 -9.409 -6.954 1.00 93.31 96 THR A O 1
ATOM 801 N N . ASN A 1 97 ? -0.895 -9.166 -9.034 1.00 91.94 97 ASN A N 1
ATOM 802 C CA . ASN A 1 97 ? -2.185 -9.438 -9.673 1.00 91.94 97 ASN A CA 1
ATOM 803 C C . ASN A 1 97 ? -2.691 -10.845 -9.345 1.00 91.94 97 ASN A C 1
ATOM 805 O O . ASN A 1 97 ? -3.832 -10.982 -8.930 1.00 91.94 97 ASN A O 1
ATOM 809 N N . ARG A 1 98 ? -1.831 -11.873 -9.401 1.00 93.06 98 ARG A N 1
ATOM 810 C CA . ARG A 1 98 ? -2.227 -13.229 -8.982 1.00 93.06 98 ARG A CA 1
ATOM 811 C C . ARG A 1 98 ? -2.642 -13.294 -7.513 1.00 93.06 98 ARG A C 1
ATOM 813 O O . ARG A 1 98 ? -3.622 -13.955 -7.197 1.00 93.06 98 ARG A O 1
ATOM 820 N N . GLU A 1 99 ? -1.916 -12.622 -6.620 1.00 90.75 99 GLU A N 1
ATOM 821 C CA . GLU A 1 99 ? -2.281 -12.544 -5.198 1.00 90.75 99 GLU A CA 1
ATOM 822 C C . GLU A 1 99 ? -3.632 -11.832 -5.001 1.00 90.75 99 GLU A C 1
ATOM 824 O O . GLU A 1 99 ? -4.410 -12.217 -4.131 1.00 90.75 99 GLU A O 1
ATOM 829 N N . ARG A 1 100 ? -3.933 -10.807 -5.807 1.00 89.50 100 ARG A N 1
ATOM 830 C CA . ARG A 1 100 ? -5.213 -10.082 -5.775 1.00 89.50 100 ARG A CA 1
ATOM 831 C C . ARG A 1 100 ? -6.362 -10.938 -6.300 1.00 89.50 100 ARG A C 1
ATOM 833 O O . ARG A 1 100 ? -7.380 -11.032 -5.624 1.00 89.50 100 ARG A O 1
ATOM 840 N N . ASP A 1 101 ? -6.171 -11.608 -7.432 1.00 88.38 101 ASP A N 1
ATOM 841 C CA . ASP A 1 101 ? -7.168 -12.501 -8.036 1.00 88.38 101 ASP A CA 1
ATOM 842 C C . ASP A 1 101 ? -7.470 -13.705 -7.129 1.00 88.38 101 ASP A C 1
ATOM 844 O O . ASP A 1 101 ? -8.616 -14.131 -7.010 1.00 88.38 101 ASP A O 1
ATOM 848 N N . ALA A 1 102 ? -6.453 -14.223 -6.432 1.00 89.88 102 ALA A N 1
ATOM 849 C CA . ALA A 1 102 ? -6.609 -15.275 -5.428 1.00 89.88 102 ALA A CA 1
ATOM 850 C C . ALA A 1 102 ? -7.198 -14.773 -4.093 1.00 89.88 102 ALA A C 1
ATOM 852 O O . ALA A 1 102 ? -7.478 -15.579 -3.208 1.00 89.88 102 ALA A O 1
ATOM 853 N N . GLY A 1 103 ? -7.348 -13.456 -3.910 1.00 85.44 103 GLY A N 1
ATOM 854 C CA . GLY A 1 103 ? -7.809 -12.848 -2.659 1.00 85.44 103 GLY A CA 1
ATOM 855 C C . GLY A 1 103 ? -6.802 -12.923 -1.505 1.00 85.44 103 GLY A C 1
ATOM 856 O O . GLY A 1 103 ? -7.163 -12.659 -0.363 1.00 85.44 103 GLY A O 1
ATOM 857 N N . THR A 1 104 ? -5.541 -13.270 -1.773 1.00 82.56 104 THR A N 1
ATOM 858 C CA . THR A 1 104 ? -4.476 -13.420 -0.767 1.00 82.56 104 THR A CA 1
ATOM 859 C C . THR A 1 104 ? -3.593 -12.181 -0.634 1.00 82.56 104 THR A C 1
ATOM 861 O O . THR A 1 104 ? -2.656 -12.176 0.166 1.00 82.56 104 THR A O 1
ATOM 864 N N . TYR A 1 105 ? -3.841 -11.130 -1.420 1.00 86.62 105 TYR A N 1
ATOM 865 C CA . TYR A 1 105 ? -3.045 -9.910 -1.373 1.00 86.62 105 TYR A CA 1
ATOM 866 C C . TYR A 1 105 ? -3.111 -9.275 0.018 1.00 86.62 105 TYR A C 1
ATOM 868 O O . TYR A 1 105 ? -4.173 -8.845 0.472 1.00 86.62 105 TYR A O 1
ATOM 876 N N . TYR A 1 106 ? -1.955 -9.192 0.687 1.00 77.50 106 TYR A N 1
ATOM 877 C CA . TYR A 1 106 ? -1.846 -8.823 2.103 1.00 77.50 106 TYR A CA 1
ATOM 878 C C . TYR A 1 106 ? -2.631 -7.557 2.465 1.00 77.50 106 TYR A C 1
ATOM 880 O O . TYR A 1 106 ? -3.288 -7.519 3.501 1.00 77.50 106 TYR A O 1
ATOM 888 N N . ARG A 1 107 ? -2.610 -6.523 1.613 1.00 78.62 107 ARG A N 1
ATOM 889 C CA . ARG A 1 107 ? -3.321 -5.262 1.890 1.00 78.62 107 ARG A CA 1
ATOM 890 C C . ARG A 1 107 ? -4.837 -5.433 1.865 1.00 78.62 107 ARG A C 1
ATOM 892 O O . ARG A 1 107 ? -5.515 -4.807 2.677 1.00 78.62 107 ARG A O 1
ATOM 899 N N . ASP A 1 108 ? -5.355 -6.258 0.962 1.00 78.12 108 ASP A N 1
ATOM 900 C CA . ASP A 1 108 ? -6.793 -6.489 0.822 1.00 78.12 108 ASP A CA 1
ATOM 901 C C . ASP A 1 108 ? -7.292 -7.417 1.931 1.00 78.12 108 ASP A C 1
ATOM 903 O O . ASP A 1 108 ? -8.283 -7.093 2.584 1.00 78.12 108 ASP A O 1
ATOM 907 N N . VAL A 1 109 ? -6.541 -8.477 2.246 1.00 78.81 109 VAL A N 1
ATOM 908 C CA . VAL A 1 109 ? -6.808 -9.360 3.394 1.00 78.81 109 VAL A CA 1
ATOM 909 C C . VAL A 1 109 ? -6.765 -8.579 4.707 1.00 78.81 109 VAL A C 1
ATOM 911 O O . VAL A 1 109 ? -7.675 -8.682 5.524 1.00 78.81 109 VAL A O 1
ATOM 914 N N . PHE A 1 110 ? -5.745 -7.741 4.909 1.00 80.06 110 PHE A N 1
ATOM 915 C CA . PHE A 1 110 ? -5.631 -6.908 6.105 1.00 80.06 110 PHE A CA 1
ATOM 916 C C . PHE A 1 110 ? -6.804 -5.928 6.231 1.00 80.06 110 PHE A C 1
ATOM 918 O O . PHE A 1 110 ? -7.405 -5.825 7.300 1.00 80.06 110 PHE A O 1
ATOM 925 N N . LYS A 1 111 ? -7.177 -5.239 5.141 1.00 83.12 111 LYS A N 1
ATOM 926 C CA . LYS A 1 111 ? -8.350 -4.349 5.124 1.00 83.12 111 LYS A CA 1
ATOM 927 C C . LYS A 1 111 ? -9.650 -5.115 5.391 1.00 83.12 111 LYS A C 1
ATOM 929 O O . LYS A 1 111 ? -10.494 -4.606 6.122 1.00 83.12 111 LYS A O 1
ATOM 934 N N . ALA A 1 112 ? -9.821 -6.306 4.819 1.00 77.94 112 ALA A N 1
ATOM 935 C CA . ALA A 1 112 ? -10.992 -7.149 5.044 1.00 77.94 112 ALA A CA 1
ATOM 936 C C . ALA A 1 112 ? -11.092 -7.588 6.512 1.00 77.94 112 ALA A C 1
ATOM 938 O O . ALA A 1 112 ? -12.123 -7.360 7.139 1.00 77.94 112 ALA A O 1
ATOM 939 N N . ASN A 1 113 ? -9.996 -8.089 7.088 1.00 86.75 113 ASN A N 1
ATOM 940 C CA . ASN A 1 113 ? -9.919 -8.474 8.498 1.00 86.75 113 ASN A CA 1
ATOM 941 C C . ASN A 1 113 ? -10.190 -7.289 9.436 1.00 86.75 113 ASN A C 1
ATOM 943 O O . ASN A 1 113 ? -10.877 -7.440 10.444 1.00 86.75 113 ASN A O 1
ATOM 947 N N . LEU A 1 114 ? -9.678 -6.095 9.111 1.00 87.56 114 LEU A N 1
ATOM 948 C CA . LEU A 1 114 ? -9.934 -4.892 9.904 1.00 87.56 114 LEU A CA 1
ATOM 949 C C . LEU A 1 114 ? -11.416 -4.499 9.872 1.00 87.56 114 LEU A C 1
ATOM 951 O O . LEU A 1 114 ? -11.983 -4.207 10.922 1.00 87.56 114 LEU A O 1
ATOM 955 N N . ARG A 1 115 ? -12.052 -4.532 8.692 1.00 87.94 115 ARG A N 1
ATOM 956 C CA . ARG A 1 115 ? -13.496 -4.277 8.562 1.00 87.94 115 ARG A CA 1
ATOM 957 C C . ARG A 1 115 ? -14.315 -5.314 9.315 1.00 87.94 115 ARG A C 1
ATOM 959 O O . ARG A 1 115 ? -15.255 -4.949 10.006 1.00 87.94 115 ARG A O 1
ATOM 966 N N . GLU A 1 116 ? -13.960 -6.591 9.211 1.00 86.31 116 GLU A N 1
ATOM 967 C CA . GLU A 1 116 ? -14.657 -7.655 9.931 1.00 86.31 116 GLU A CA 1
ATOM 968 C C . GLU A 1 116 ? -14.544 -7.462 11.446 1.00 86.31 116 GLU A C 1
ATOM 970 O O . GLU A 1 116 ? -15.539 -7.562 12.161 1.00 86.31 116 GLU A O 1
ATOM 975 N N . ARG A 1 117 ? -13.351 -7.116 11.939 1.00 88.81 117 ARG A N 1
ATOM 976 C CA . ARG A 1 117 ? -13.142 -6.791 13.349 1.00 88.81 117 ARG A CA 1
ATOM 977 C C . ARG A 1 117 ? -14.001 -5.608 13.792 1.00 88.81 117 ARG A C 1
ATOM 979 O O . ARG A 1 117 ? -14.664 -5.716 14.816 1.00 88.81 117 ARG A O 1
ATOM 986 N N . GLN A 1 118 ? -14.020 -4.521 13.023 1.00 87.81 118 GLN A N 1
ATOM 987 C CA . GLN A 1 118 ? -14.852 -3.351 13.324 1.00 87.81 118 GLN A CA 1
ATOM 988 C C . GLN A 1 118 ? -16.337 -3.712 13.357 1.00 87.81 118 GLN A C 1
ATOM 990 O O . GLN A 1 118 ? -17.021 -3.384 14.315 1.00 87.81 118 GLN A O 1
ATOM 995 N N . LEU A 1 119 ? -16.823 -4.472 12.373 1.00 89.50 119 LEU A N 1
ATOM 996 C CA . LEU A 1 119 ? -18.210 -4.937 12.344 1.00 89.50 119 LEU A CA 1
ATOM 997 C C . LEU A 1 119 ? -18.556 -5.808 13.557 1.00 89.50 119 LEU A C 1
ATOM 999 O O . LEU A 1 119 ? -19.665 -5.707 14.077 1.00 89.50 119 LEU A O 1
ATOM 1003 N N . ARG A 1 120 ? -17.626 -6.650 14.026 1.00 87.25 120 ARG A N 1
ATOM 1004 C CA . ARG A 1 120 ? -17.805 -7.437 15.256 1.00 87.25 120 ARG A CA 1
ATOM 1005 C C . ARG A 1 120 ? -17.863 -6.541 16.489 1.00 87.25 120 ARG A C 1
ATOM 1007 O O . ARG A 1 120 ? -18.777 -6.701 17.289 1.00 87.25 120 ARG A O 1
ATOM 1014 N N . GLU A 1 121 ? -16.944 -5.590 16.622 1.00 85.06 121 GLU A N 1
ATOM 1015 C CA . GLU A 1 121 ? -16.926 -4.626 17.730 1.00 85.06 121 GLU A CA 1
ATOM 1016 C C . GLU A 1 121 ? -18.210 -3.770 17.746 1.00 85.06 121 GLU A C 1
ATOM 1018 O O . GLU A 1 121 ? -18.836 -3.604 18.795 1.00 85.06 121 GLU A O 1
ATOM 1023 N N . ASP A 1 122 ? -18.674 -3.313 16.582 1.00 85.50 122 ASP A N 1
ATOM 1024 C CA . ASP A 1 122 ? -19.925 -2.566 16.426 1.00 85.50 122 ASP A CA 1
ATOM 1025 C C . ASP A 1 122 ? -21.151 -3.434 16.740 1.00 85.50 122 ASP A C 1
ATOM 1027 O O . ASP A 1 122 ? -22.077 -2.989 17.423 1.00 85.50 122 ASP A O 1
ATOM 1031 N N . ALA A 1 123 ? -21.165 -4.693 16.294 1.00 88.62 123 ALA A N 1
ATOM 1032 C CA . ALA A 1 123 ? -22.224 -5.643 16.621 1.00 88.62 123 ALA A CA 1
ATOM 1033 C C . ALA A 1 123 ? -22.261 -5.958 18.126 1.00 88.62 123 ALA A C 1
ATOM 1035 O O . ALA A 1 123 ? -23.338 -6.029 18.721 1.00 88.62 123 ALA A O 1
ATOM 1036 N N . GLU A 1 124 ? -21.103 -6.100 18.770 1.00 85.75 124 GLU A N 1
ATOM 1037 C CA . GLU A 1 124 ? -20.987 -6.271 20.218 1.00 85.75 124 GLU A CA 1
ATOM 1038 C C . GLU A 1 124 ? -21.462 -5.029 20.976 1.00 85.75 124 GLU A C 1
ATOM 1040 O O . GLU A 1 124 ? -22.196 -5.157 21.961 1.00 85.75 124 GLU A O 1
ATOM 1045 N N . ALA A 1 125 ? -21.123 -3.831 20.497 1.00 85.19 125 ALA A N 1
ATOM 1046 C CA . ALA A 1 125 ? -21.605 -2.571 21.055 1.00 85.19 125 ALA A CA 1
ATOM 1047 C C . ALA A 1 125 ? -23.128 -2.413 20.895 1.00 85.19 125 ALA A C 1
ATOM 1049 O O . ALA A 1 125 ? -23.801 -1.927 21.810 1.00 85.19 125 ALA A O 1
ATOM 1050 N N . MET A 1 126 ? -23.685 -2.853 19.761 1.00 82.75 126 MET A N 1
ATOM 1051 C CA . MET A 1 126 ? -25.126 -2.835 19.488 1.00 82.75 126 MET A CA 1
ATOM 1052 C C . MET A 1 126 ? -25.899 -3.951 20.196 1.00 82.75 126 MET A C 1
ATOM 1054 O O . MET A 1 126 ? -27.109 -3.813 20.399 1.00 82.75 126 MET A O 1
ATOM 1058 N N . SER A 1 127 ? -25.229 -5.025 20.615 1.00 88.94 127 SER A N 1
ATOM 1059 C CA . SER A 1 127 ? -25.824 -6.109 21.395 1.00 88.94 127 SER A CA 1
ATOM 1060 C C . SER A 1 127 ? -26.404 -5.601 22.717 1.00 88.94 127 SER A C 1
ATOM 1062 O O . SER A 1 127 ? -25.932 -4.623 23.297 1.00 88.94 127 SER A O 1
ATOM 1064 N N . ALA A 1 128 ? -27.399 -6.309 23.260 1.00 83.62 128 ALA A N 1
ATOM 1065 C CA . ALA A 1 128 ? -28.032 -5.961 24.533 1.00 83.62 128 ALA A CA 1
ATOM 1066 C C . ALA A 1 128 ? -27.009 -5.784 25.673 1.00 83.62 128 ALA A C 1
ATOM 1068 O O . ALA A 1 128 ? -27.149 -4.885 26.498 1.00 83.62 128 ALA A O 1
ATOM 1069 N N . LYS A 1 129 ? -25.948 -6.604 25.700 1.00 82.62 129 LYS A N 1
ATOM 1070 C CA . LYS A 1 129 ? -24.858 -6.469 26.680 1.00 82.62 129 LYS A CA 1
ATOM 1071 C C . LYS A 1 129 ? -24.033 -5.193 26.456 1.00 82.62 129 LYS A C 1
ATOM 1073 O O . LYS A 1 129 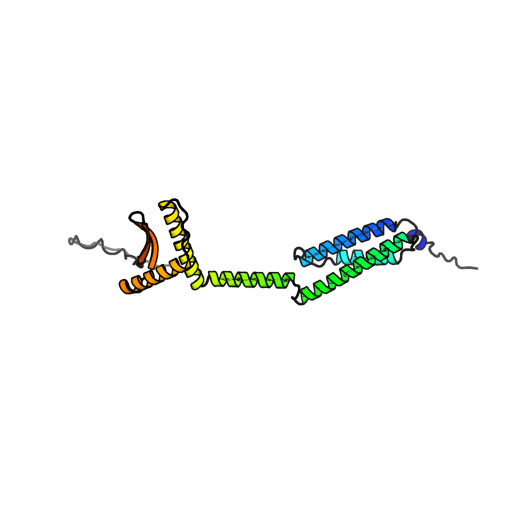? -23.726 -4.508 27.430 1.00 82.62 129 LYS A O 1
ATOM 1078 N N . GLY A 1 130 ? -23.723 -4.852 25.204 1.00 82.75 130 GLY A N 1
ATOM 1079 C CA . GLY A 1 130 ? -23.005 -3.628 24.835 1.00 82.75 130 GLY A CA 1
ATOM 1080 C C . GLY A 1 130 ? -23.795 -2.362 25.160 1.00 82.75 130 GLY A C 1
ATOM 1081 O O . GLY A 1 130 ? -23.263 -1.449 25.791 1.00 82.75 130 GLY A O 1
ATOM 1082 N N . GLN A 1 131 ? -25.096 -2.343 24.860 1.00 82.38 131 GLN A N 1
ATOM 1083 C CA . GLN A 1 131 ? -25.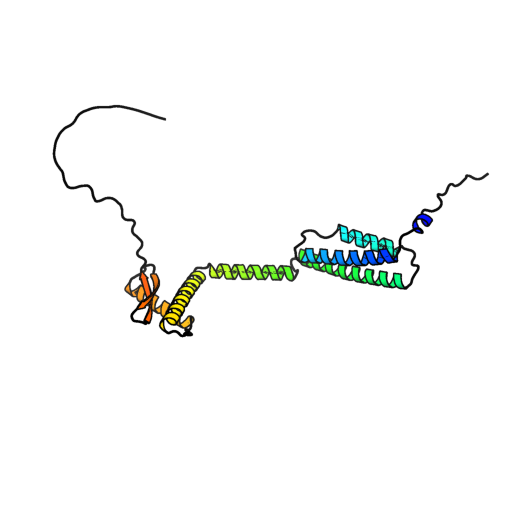985 -1.229 25.211 1.00 82.38 131 GLN A CA 1
ATOM 1084 C C . GLN A 1 131 ? -26.078 -1.015 26.725 1.00 82.38 131 GLN A C 1
ATOM 1086 O O . GLN A 1 131 ? -26.046 0.121 27.200 1.00 82.38 131 GLN A O 1
ATOM 1091 N N . VAL A 1 132 ? -26.158 -2.102 27.497 1.00 83.44 132 VAL A N 1
ATOM 1092 C CA . VAL A 1 132 ? -26.162 -2.043 28.964 1.00 83.44 132 VAL A CA 1
ATOM 1093 C C . VAL A 1 132 ? -24.834 -1.492 29.492 1.00 83.44 132 VAL A C 1
ATOM 1095 O O . VAL A 1 132 ? -24.852 -0.595 30.335 1.00 83.44 132 VAL A O 1
ATOM 1098 N N . LYS A 1 133 ? -23.692 -1.955 28.967 1.00 84.12 133 LYS A N 1
ATOM 1099 C CA . LYS A 1 133 ? -22.359 -1.444 29.331 1.00 84.12 133 LYS A CA 1
ATOM 1100 C C . LYS A 1 133 ? -22.220 0.053 29.030 1.00 84.12 133 LYS A C 1
ATOM 1102 O O . LYS A 1 133 ? -21.847 0.813 29.918 1.00 84.12 133 LYS A O 1
ATOM 1107 N N . LYS A 1 134 ? -22.625 0.495 27.835 1.00 84.38 134 LYS A N 1
ATOM 1108 C CA . LYS A 1 134 ? -22.641 1.917 27.450 1.00 84.38 134 LYS A CA 1
ATOM 1109 C C . LYS A 1 134 ? -23.536 2.750 28.375 1.00 84.38 134 LYS A C 1
ATOM 1111 O O . LYS A 1 134 ? -23.182 3.864 28.750 1.00 84.38 134 LYS A O 1
ATOM 1116 N N . GLY A 1 135 ? -24.677 2.200 28.799 1.00 82.75 135 GLY A N 1
ATOM 1117 C CA . GLY A 1 135 ? -25.540 2.822 29.806 1.00 82.75 135 GLY A CA 1
ATOM 1118 C C . GLY A 1 135 ? -24.847 3.007 31.162 1.00 82.75 135 GLY A C 1
ATOM 1119 O O . GLY A 1 135 ? -24.969 4.069 31.773 1.00 82.75 135 GLY A O 1
ATOM 1120 N N . PHE A 1 136 ? -24.084 2.008 31.617 1.00 83.25 136 PHE A N 1
ATOM 1121 C CA . PHE A 1 136 ? -23.275 2.105 32.835 1.00 83.25 136 PHE A CA 1
ATOM 1122 C C . PHE A 1 136 ? -22.144 3.136 32.715 1.00 83.25 136 PHE A C 1
ATOM 1124 O O . PHE A 1 136 ? -21.942 3.910 33.649 1.00 83.25 136 PHE A O 1
ATOM 1131 N N . GLU A 1 137 ? -21.457 3.201 31.573 1.00 84.69 137 GLU A N 1
ATOM 1132 C CA . GLU A 1 137 ? -20.396 4.183 31.298 1.00 84.69 137 GLU A CA 1
ATOM 1133 C C . GLU A 1 137 ? -20.912 5.625 31.340 1.00 84.69 137 GLU A C 1
ATOM 1135 O O . GLU A 1 137 ? -20.301 6.474 31.986 1.00 84.69 137 GLU A O 1
ATOM 1140 N N . VAL A 1 138 ? -22.071 5.908 30.737 1.00 86.44 138 VAL A N 1
ATOM 1141 C CA . VAL A 1 138 ? -22.682 7.250 30.782 1.00 86.44 138 VAL A CA 1
ATOM 1142 C C . VAL A 1 138 ? -23.038 7.657 32.216 1.00 86.44 138 VAL A C 1
ATOM 1144 O O . VAL A 1 138 ? -22.800 8.795 32.625 1.00 86.44 138 VAL A O 1
ATOM 1147 N N . LEU A 1 139 ? -23.587 6.731 33.009 1.00 83.69 139 LEU A N 1
ATOM 1148 C CA . LEU A 1 139 ? -23.898 6.989 34.419 1.00 83.69 139 LEU A CA 1
ATOM 1149 C C . LEU A 1 139 ? -22.635 7.231 35.244 1.00 83.69 139 LEU A C 1
ATOM 1151 O O . LEU A 1 139 ? -22.634 8.109 36.106 1.00 83.69 139 LEU A O 1
ATOM 1155 N N . TYR A 1 140 ? -21.575 6.477 34.965 1.00 82.50 140 TYR A N 1
ATOM 1156 C CA . TYR A 1 140 ? -20.280 6.634 35.609 1.00 82.50 140 TYR A CA 1
ATOM 1157 C C . TYR A 1 140 ? -19.638 7.987 35.276 1.00 82.50 140 TYR A C 1
ATOM 1159 O O . TYR A 1 140 ? -19.255 8.721 36.181 1.00 82.50 140 TYR A O 1
ATOM 1167 N N . GLN A 1 141 ? -19.616 8.383 34.001 1.00 85.19 141 GLN A N 1
ATOM 1168 C CA . GLN A 1 141 ? -19.125 9.699 33.584 1.00 85.19 141 GLN A CA 1
ATOM 1169 C C . GLN A 1 141 ? -19.918 10.827 34.253 1.00 85.19 141 GLN A C 1
ATOM 1171 O O . GLN A 1 141 ? -19.333 11.740 34.830 1.00 85.19 141 GLN A O 1
ATOM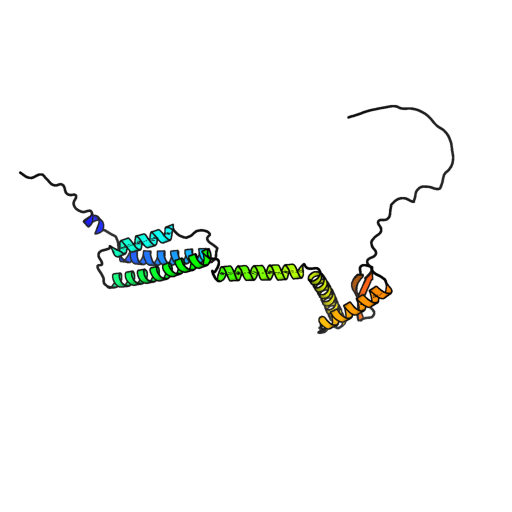 1176 N N . SER A 1 142 ? -21.253 10.730 34.268 1.00 83.56 142 SER A N 1
ATOM 1177 C CA . SER A 1 142 ? -22.099 11.703 34.966 1.00 83.56 142 SER A CA 1
ATOM 1178 C C . SER A 1 142 ? -21.836 11.743 36.476 1.00 83.56 142 SER A C 1
ATOM 1180 O O . SER A 1 142 ? -22.022 12.797 37.084 1.00 83.56 142 SER A O 1
ATOM 1182 N N . TYR A 1 143 ? -21.449 10.621 37.086 1.00 79.88 143 TYR A N 1
ATOM 1183 C CA . TYR A 1 143 ? -21.102 10.529 38.501 1.00 79.88 143 TYR A CA 1
ATOM 1184 C C . TYR A 1 143 ? -19.758 11.207 38.791 1.00 79.88 143 TYR A C 1
ATOM 1186 O O . TYR A 1 143 ? -19.697 12.070 39.666 1.00 79.88 143 TYR A O 1
ATOM 1194 N N . CYS A 1 144 ? -18.719 10.909 38.008 1.00 79.75 144 CYS A N 1
ATOM 1195 C CA . CYS A 1 144 ? -17.400 11.528 38.153 1.00 79.75 144 CYS A CA 1
ATOM 1196 C C . CYS A 1 144 ? -17.443 13.033 37.889 1.00 79.75 144 CYS A C 1
ATOM 1198 O O . CYS A 1 144 ? -16.950 13.805 38.703 1.00 79.75 144 CYS A O 1
ATOM 1200 N N . SER A 1 145 ? -18.126 13.480 36.830 1.00 79.31 145 SER A N 1
ATOM 1201 C CA . SER A 1 145 ? -18.283 14.913 36.556 1.00 79.31 145 SER A CA 1
ATOM 1202 C C . SER A 1 145 ? -19.075 15.647 37.642 1.00 79.31 145 SER A C 1
ATOM 1204 O O . SER A 1 145 ? -18.850 16.833 37.876 1.00 79.31 145 SER A O 1
ATOM 1206 N N . ALA A 1 146 ? -20.019 14.979 38.312 1.00 79.75 146 ALA A N 1
ATOM 1207 C CA . ALA A 1 146 ? -20.719 15.564 39.452 1.00 79.75 146 ALA A CA 1
ATOM 1208 C C . ALA A 1 146 ? -19.817 15.639 40.697 1.00 79.75 146 ALA A C 1
ATOM 1210 O O . ALA A 1 146 ? -19.873 16.636 41.414 1.00 79.75 146 ALA A O 1
ATOM 1211 N N . LEU A 1 147 ? -18.968 14.632 40.929 1.00 75.88 147 LEU A N 1
ATOM 1212 C CA . LEU A 1 147 ? -17.995 14.632 42.026 1.00 75.88 147 LEU A CA 1
ATOM 1213 C C . LEU A 1 147 ? -16.921 15.704 41.824 1.00 75.88 147 LEU A C 1
ATOM 1215 O O . LEU A 1 147 ? -16.630 16.458 42.747 1.00 75.88 147 LEU A O 1
ATOM 1219 N N . GLU A 1 148 ? -16.382 15.836 40.615 1.00 77.38 148 GLU A N 1
ATOM 1220 C CA . GLU A 1 148 ? -15.403 16.871 40.267 1.00 77.38 148 GLU A CA 1
ATOM 1221 C C . GLU A 1 148 ? -15.947 18.279 40.541 1.00 77.38 148 GLU A C 1
ATOM 1223 O O . GLU A 1 148 ? -15.287 19.083 41.195 1.00 77.38 148 GLU A O 1
ATOM 1228 N N . LYS A 1 149 ? -17.189 18.563 40.128 1.00 76.31 149 LYS A N 1
ATOM 1229 C CA . LYS A 1 149 ? -17.845 19.861 40.375 1.00 76.31 149 LYS A CA 1
ATOM 1230 C C . LYS A 1 149 ? -18.061 20.166 41.855 1.00 76.31 149 LYS A C 1
ATOM 1232 O O . LYS A 1 149 ? -18.158 21.330 42.225 1.00 76.31 149 LYS A O 1
ATOM 1237 N N . GLN A 1 150 ? -18.189 19.134 42.681 1.00 66.69 150 GLN A N 1
ATOM 1238 C CA . GLN A 1 150 ? -18.531 19.271 44.092 1.00 66.69 150 GLN A CA 1
ATOM 1239 C C . GLN A 1 150 ? -17.299 19.296 45.001 1.00 66.69 150 GLN A C 1
ATOM 1241 O O . GLN A 1 150 ? -17.315 19.954 46.036 1.00 66.69 150 GLN A O 1
ATOM 1246 N N . THR A 1 151 ? -16.233 18.604 44.602 1.00 64.81 151 THR A N 1
ATOM 1247 C CA . THR A 1 151 ? -15.003 18.453 45.393 1.00 64.81 151 THR A CA 1
ATOM 1248 C C . THR A 1 151 ? -13.830 19.263 44.833 1.00 64.81 151 THR A C 1
ATOM 1250 O O . THR A 1 151 ? -12.805 19.373 45.496 1.00 64.81 151 THR A O 1
ATOM 1253 N N . GLY A 1 152 ? -13.943 19.812 43.616 1.00 64.06 152 GLY A N 1
ATOM 1254 C CA . GLY A 1 152 ? -12.895 20.596 42.949 1.00 64.06 152 GLY A CA 1
ATOM 1255 C C . GLY A 1 152 ? -11.676 19.788 42.482 1.00 64.06 152 GLY A C 1
ATOM 1256 O O . GLY A 1 152 ? -10.790 20.342 41.840 1.00 64.06 152 GLY A O 1
ATOM 1257 N N . ALA A 1 153 ? -11.630 18.484 42.772 1.00 61.78 153 ALA A N 1
ATOM 1258 C CA . ALA A 1 153 ? -10.534 17.584 42.436 1.00 61.78 153 ALA A CA 1
ATOM 1259 C C . ALA A 1 153 ? -11.042 16.350 41.682 1.00 61.78 153 ALA A C 1
ATOM 1261 O O . ALA A 1 153 ? -12.135 15.840 41.948 1.00 61.78 153 ALA A O 1
ATOM 1262 N N . LYS A 1 154 ? -10.218 15.853 40.754 1.00 64.19 154 LYS A N 1
ATOM 1263 C CA . LYS A 1 154 ? -10.484 14.624 40.005 1.00 64.19 154 LYS A CA 1
ATOM 1264 C C . LYS A 1 154 ? -10.349 13.421 40.933 1.00 64.19 154 LYS A C 1
ATOM 1266 O O . LYS A 1 154 ? -9.251 13.131 41.400 1.00 64.19 154 LYS A O 1
ATOM 1271 N N . GLN A 1 155 ? -11.454 12.734 41.212 1.00 63.84 155 GLN A N 1
ATOM 1272 C CA . GLN A 1 155 ? -11.414 11.459 41.925 1.00 63.84 155 GLN A CA 1
ATOM 1273 C C . GLN A 1 155 ? -11.272 10.316 40.924 1.00 63.84 155 GLN A C 1
ATOM 1275 O O . GLN A 1 155 ? -12.111 10.152 40.039 1.00 63.84 155 GLN A O 1
ATOM 1280 N N . ASP A 1 156 ? -10.218 9.522 41.093 1.00 63.00 156 ASP A N 1
ATOM 1281 C CA . ASP A 1 156 ? -10.004 8.292 40.337 1.00 63.00 156 ASP A CA 1
ATOM 1282 C C . ASP A 1 156 ? -10.836 7.167 40.964 1.00 63.00 156 ASP A C 1
ATOM 1284 O O . ASP A 1 156 ? -10.417 6.477 41.896 1.00 63.00 156 ASP A O 1
ATOM 1288 N N . VAL A 1 157 ? -12.092 7.065 40.536 1.00 71.12 157 VAL A N 1
ATOM 1289 C CA . VAL A 1 157 ? -12.989 5.987 40.956 1.00 71.12 157 VAL A CA 1
ATOM 1290 C C . VAL A 1 157 ? -12.802 4.805 39.997 1.00 71.12 157 VAL A C 1
ATOM 1292 O O . VAL A 1 157 ? -12.656 4.963 38.792 1.00 71.12 157 VAL A O 1
ATOM 1295 N N . ASP A 1 158 ? -12.793 3.582 40.515 1.00 81.38 158 ASP A N 1
ATOM 1296 C CA . ASP A 1 158 ? -12.701 2.387 39.671 1.00 81.38 158 ASP A CA 1
ATOM 1297 C C . ASP A 1 158 ? -14.083 2.042 39.081 1.00 81.38 158 ASP A C 1
ATOM 1299 O O . ASP A 1 158 ? -15.064 1.846 39.816 1.00 81.38 158 ASP A O 1
ATOM 1303 N N . PHE A 1 159 ? -14.159 1.948 37.750 1.00 77.56 159 PHE A N 1
ATOM 1304 C CA . PHE A 1 159 ? -15.379 1.627 37.008 1.00 77.56 159 PHE A CA 1
ATOM 1305 C C . PHE A 1 159 ? -15.964 0.261 37.395 1.00 77.56 159 PHE A C 1
ATOM 1307 O O . PHE A 1 159 ? -17.184 0.133 37.524 1.00 77.56 159 PHE A O 1
ATOM 1314 N N . ASP A 1 160 ? -15.126 -0.751 37.640 1.00 81.56 160 ASP A N 1
ATOM 1315 C CA . ASP A 1 160 ? -15.600 -2.106 37.958 1.00 81.56 160 ASP A CA 1
ATOM 1316 C C . ASP A 1 160 ? -16.272 -2.151 39.339 1.00 81.56 160 ASP A C 1
ATOM 1318 O O . ASP A 1 160 ? -17.349 -2.734 39.522 1.00 81.56 160 ASP A O 1
ATOM 1322 N N . ARG A 1 161 ? -15.693 -1.442 40.317 1.00 81.69 161 ARG A N 1
ATOM 1323 C CA . ARG A 1 161 ? -16.287 -1.286 41.655 1.00 81.69 161 ARG A CA 1
ATOM 1324 C C . ARG A 1 161 ? -17.612 -0.534 41.590 1.00 81.69 161 ARG A C 1
ATOM 1326 O O . ARG A 1 161 ? -18.576 -0.936 42.248 1.00 81.69 161 ARG A O 1
ATOM 1333 N N . PHE A 1 162 ? -17.687 0.518 40.774 1.00 79.69 162 PHE A N 1
ATOM 1334 C CA . PHE A 1 162 ? -18.922 1.267 40.547 1.00 79.69 162 PHE A CA 1
ATOM 1335 C C . PHE A 1 162 ? -20.013 0.395 39.910 1.00 79.69 162 PHE A C 1
ATOM 1337 O O . PHE A 1 162 ? -21.149 0.375 40.395 1.00 79.69 162 PHE A O 1
ATOM 1344 N N . GLN A 1 163 ? -19.669 -0.379 38.876 1.00 80.56 163 GLN A N 1
ATOM 1345 C CA . GLN A 1 163 ? -20.600 -1.278 38.198 1.00 80.56 163 GLN A CA 1
ATOM 1346 C C . GLN A 1 163 ? -21.157 -2.336 39.162 1.00 80.56 163 GLN A C 1
ATOM 1348 O O . GLN A 1 163 ? -22.377 -2.510 39.243 1.00 80.56 163 GLN A O 1
ATOM 1353 N N . LYS A 1 164 ? -20.294 -2.993 39.950 1.00 83.38 164 LYS A N 1
ATOM 1354 C CA . LYS A 1 164 ? -20.702 -3.980 40.968 1.00 83.38 164 LYS A CA 1
ATOM 1355 C C . LYS A 1 164 ? -21.640 -3.375 42.014 1.00 83.38 164 LYS A C 1
ATOM 1357 O O . LYS A 1 164 ? -22.701 -3.941 42.285 1.00 83.38 164 LYS A O 1
ATOM 1362 N N . ALA A 1 165 ? -21.305 -2.199 42.547 1.00 79.06 165 ALA A N 1
ATOM 1363 C CA . ALA A 1 165 ? -22.134 -1.508 43.535 1.00 79.06 165 ALA A CA 1
ATOM 1364 C C . ALA A 1 165 ? -23.510 -1.112 42.971 1.00 79.06 165 ALA A C 1
ATOM 1366 O O . ALA A 1 165 ? -24.531 -1.231 43.656 1.00 79.06 165 ALA A O 1
ATOM 1367 N N . LEU A 1 166 ? -23.564 -0.666 41.712 1.00 79.38 166 LEU A N 1
ATOM 1368 C CA . LEU A 1 166 ? -24.814 -0.290 41.058 1.00 79.38 166 LEU A CA 1
ATOM 1369 C C . LEU A 1 166 ? -25.680 -1.515 40.724 1.00 79.38 166 LEU A C 1
ATOM 1371 O O . LEU A 1 166 ? -26.892 -1.468 40.926 1.00 79.38 166 LEU A O 1
ATOM 1375 N N . MET A 1 167 ? -25.076 -2.631 40.299 1.00 79.75 167 MET A N 1
ATOM 1376 C CA . MET A 1 167 ? -25.779 -3.906 40.100 1.00 79.75 167 MET A CA 1
ATOM 1377 C C . MET A 1 167 ? -26.366 -4.452 41.407 1.00 79.75 167 MET A C 1
ATOM 1379 O O . MET A 1 167 ? -27.512 -4.907 41.424 1.00 79.75 167 MET A O 1
ATOM 1383 N N . GLN A 1 168 ? -25.620 -4.374 42.511 1.00 82.44 168 GLN A N 1
ATOM 1384 C CA . GLN A 1 168 ? -26.093 -4.812 43.824 1.00 82.44 168 GLN A CA 1
ATOM 1385 C C . GLN A 1 168 ? -27.276 -3.963 44.309 1.00 82.44 168 GLN A C 1
ATOM 1387 O O . GLN A 1 168 ? -28.291 -4.508 44.746 1.00 82.44 168 GLN A O 1
ATOM 1392 N N . ARG A 1 169 ? -27.201 -2.637 44.130 1.00 74.06 169 ARG A N 1
ATOM 1393 C CA . ARG A 1 169 ? -28.323 -1.725 44.403 1.00 74.06 169 ARG A CA 1
ATOM 1394 C C . ARG A 1 169 ? -29.525 -1.991 43.499 1.00 74.06 169 ARG A C 1
ATOM 1396 O O . ARG A 1 169 ? -30.655 -1.963 43.973 1.00 74.06 169 ARG A O 1
ATOM 1403 N N . ALA A 1 170 ? -29.308 -2.291 42.218 1.00 74.12 170 ALA A N 1
ATOM 1404 C CA . ALA A 1 170 ? -30.382 -2.641 41.290 1.00 74.12 170 ALA A CA 1
ATOM 1405 C C . ALA A 1 170 ? -31.111 -3.932 41.704 1.00 74.12 170 ALA A C 1
ATOM 1407 O O . ALA A 1 170 ? -32.337 -3.997 41.604 1.00 74.12 170 ALA A O 1
ATOM 1408 N N . LYS A 1 171 ? -30.378 -4.942 42.200 1.00 78.56 171 LYS A N 1
ATOM 1409 C CA . LYS A 1 171 ? -30.953 -6.191 42.726 1.00 78.56 171 LYS A CA 1
ATOM 1410 C C . LYS A 1 171 ? -31.832 -5.926 43.953 1.00 78.56 171 LYS A C 1
ATOM 1412 O O . LYS A 1 171 ? -32.992 -6.325 43.948 1.00 78.56 171 LYS A O 1
ATOM 1417 N N . GLN A 1 172 ? -31.320 -5.171 44.927 1.00 75.69 172 GLN A N 1
ATOM 1418 C CA . GLN A 1 172 ? -32.073 -4.777 46.125 1.00 75.69 172 GLN A CA 1
ATOM 1419 C C . GLN A 1 172 ? -33.325 -3.955 45.778 1.00 75.69 172 GLN A C 1
ATOM 1421 O O . GLN A 1 172 ? -34.404 -4.198 46.309 1.00 75.69 172 GLN A O 1
ATOM 1426 N N . PHE A 1 173 ? -33.223 -3.023 44.825 1.00 67.31 173 PHE A N 1
ATOM 1427 C CA . PHE A 1 173 ? -34.369 -2.214 44.399 1.00 67.31 173 PHE A CA 1
ATOM 1428 C C . PHE A 1 173 ? -35.444 -3.056 43.696 1.00 67.31 173 PHE A C 1
ATOM 1430 O O . PHE A 1 173 ? -36.638 -2.800 43.838 1.00 67.31 173 PHE A O 1
ATOM 1437 N N . ARG A 1 174 ? -35.035 -4.084 42.946 1.00 66.75 174 ARG A N 1
ATOM 1438 C CA . ARG A 1 174 ? -35.951 -5.024 42.289 1.00 66.75 174 ARG A CA 1
ATOM 1439 C C . ARG A 1 174 ? -36.667 -5.936 43.290 1.00 66.75 174 ARG A C 1
ATOM 1441 O O . ARG A 1 174 ? -37.829 -6.260 43.061 1.00 66.75 174 ARG A O 1
ATOM 1448 N N . GLU A 1 175 ? -36.002 -6.327 44.376 1.00 73.38 175 GLU A N 1
ATOM 1449 C CA . GLU A 1 175 ? -36.612 -7.079 45.485 1.00 73.38 175 GLU A CA 1
ATOM 1450 C C . GLU A 1 175 ? -37.661 -6.232 46.226 1.00 73.38 175 GLU A C 1
ATOM 1452 O O . GLU A 1 175 ? -38.725 -6.741 46.561 1.00 73.38 175 GLU A O 1
ATOM 1457 N N . GLN A 1 176 ? -37.413 -4.929 46.397 1.00 66.88 176 GLN A N 1
ATOM 1458 C CA . GLN A 1 176 ? -38.316 -4.016 47.114 1.00 66.88 176 GLN A CA 1
ATOM 1459 C C . GLN A 1 176 ? -39.484 -3.472 46.266 1.00 66.88 176 GLN A C 1
ATOM 1461 O O . GLN A 1 176 ? -40.547 -3.185 46.809 1.00 66.88 176 GLN A O 1
ATOM 1466 N N . HIS A 1 177 ? -39.315 -3.318 44.944 1.00 57.56 177 HIS A N 1
ATOM 1467 C CA . HIS A 1 177 ? -40.295 -2.644 44.070 1.00 57.56 177 HIS A CA 1
ATOM 1468 C C . HIS A 1 177 ? -40.814 -3.487 42.883 1.00 57.56 177 HIS A C 1
ATOM 1470 O O . HIS A 1 177 ? -41.584 -2.988 42.057 1.00 57.56 177 HIS A O 1
ATOM 1476 N N . GLY A 1 178 ? -40.438 -4.768 42.778 1.00 61.06 178 GLY A N 1
ATOM 1477 C CA . GLY A 1 178 ? -40.911 -5.684 41.730 1.00 61.06 178 GLY A CA 1
ATOM 1478 C C . GLY A 1 178 ? -40.281 -5.467 40.338 1.00 61.06 178 GLY A C 1
ATOM 1479 O O . GLY A 1 178 ? -39.299 -4.746 40.169 1.00 61.06 178 GLY A O 1
ATOM 1480 N N . LYS A 1 179 ? -40.824 -6.125 39.295 1.00 58.09 179 LYS A N 1
ATOM 1481 C CA . LYS A 1 179 ? -40.290 -6.138 37.905 1.00 58.09 179 LYS A CA 1
ATOM 1482 C C . LYS A 1 179 ? -40.622 -4.867 37.087 1.00 58.09 179 LYS A C 1
ATOM 1484 O O . LYS A 1 179 ? -41.057 -4.971 35.943 1.00 58.09 179 LYS A O 1
ATOM 1489 N N . GLN A 1 180 ? -40.442 -3.666 37.635 1.00 57.81 180 GLN A N 1
ATOM 1490 C CA . GLN A 1 180 ? -40.630 -2.424 36.864 1.00 57.81 180 GLN A CA 1
ATOM 1491 C C . GLN A 1 180 ? -39.337 -2.010 36.137 1.00 57.81 180 GLN A C 1
ATOM 1493 O O . GLN A 1 180 ? -38.235 -2.268 36.620 1.00 57.81 180 GLN A O 1
ATOM 1498 N N . LYS A 1 181 ? -39.448 -1.364 34.963 1.00 59.38 181 LYS A N 1
ATOM 1499 C CA . LYS A 1 181 ? -38.282 -0.803 34.250 1.00 59.38 181 LYS A CA 1
ATOM 1500 C C . LYS A 1 181 ? -37.653 0.297 35.114 1.00 59.38 181 LYS A C 1
ATOM 1502 O O . LYS A 1 181 ? -38.294 1.315 35.363 1.00 59.38 181 LYS A O 1
ATOM 1507 N N . LEU A 1 182 ? -36.415 0.097 35.566 1.00 66.19 182 LEU A N 1
ATOM 1508 C CA . LEU A 1 182 ? -35.675 1.079 36.361 1.00 66.19 182 LEU A CA 1
ATOM 1509 C C . LEU A 1 182 ? -34.908 2.052 35.460 1.00 66.19 182 LEU A C 1
ATOM 1511 O O . LEU A 1 182 ? -34.197 1.632 34.551 1.00 66.19 182 LEU A O 1
ATOM 1515 N N . THR A 1 183 ? -35.006 3.341 35.761 1.00 68.06 183 THR A N 1
ATOM 1516 C CA . THR A 1 183 ? -34.161 4.403 35.210 1.00 68.06 183 THR A CA 1
ATOM 1517 C C . THR A 1 183 ? -33.252 4.908 36.324 1.00 68.06 183 THR A C 1
ATOM 1519 O O . THR A 1 183 ? -33.739 5.346 37.365 1.00 68.06 183 THR A O 1
ATOM 1522 N N . PHE A 1 184 ? -31.937 4.871 36.125 1.00 70.50 184 PHE A N 1
ATOM 1523 C CA . PHE A 1 184 ? -30.973 5.423 37.077 1.00 70.50 184 PHE A CA 1
ATOM 1524 C C . PHE A 1 184 ? -30.642 6.869 36.695 1.00 70.50 184 PHE A C 1
ATOM 1526 O O . PHE A 1 184 ? -30.426 7.165 35.522 1.00 70.50 184 PHE A O 1
ATOM 1533 N N . LYS A 1 185 ? -30.619 7.776 37.673 1.00 71.12 185 LYS A N 1
ATOM 1534 C CA . LYS A 1 185 ? -30.210 9.175 37.496 1.00 71.12 185 LYS A CA 1
ATOM 1535 C C . LYS A 1 185 ? -29.232 9.559 38.601 1.00 71.12 185 LYS A C 1
ATOM 1537 O O . LYS A 1 185 ? -29.453 9.234 39.768 1.00 71.12 185 LYS A O 1
ATOM 1542 N N . VAL A 1 186 ? -28.162 10.259 38.236 1.00 72.88 186 VAL A N 1
ATOM 1543 C CA . VAL A 1 186 ? -27.226 10.849 39.199 1.00 72.88 186 VAL A CA 1
ATOM 1544 C C . VAL A 1 186 ? -27.894 12.077 39.823 1.00 72.88 186 VAL A C 1
ATOM 1546 O O . VAL A 1 186 ? -28.347 12.974 39.111 1.00 72.88 186 VAL A O 1
ATOM 1549 N N . VAL A 1 187 ? -28.025 12.089 41.150 1.00 66.06 187 VAL A N 1
ATOM 1550 C CA . VAL A 1 187 ? -28.663 13.157 41.926 1.00 66.06 187 VAL A CA 1
ATOM 1551 C C . VAL A 1 187 ? -27.731 13.571 43.056 1.00 66.06 187 VAL A C 1
ATOM 1553 O O . VAL A 1 187 ? -27.258 12.741 43.836 1.00 66.06 187 VAL A O 1
ATOM 1556 N N . VAL A 1 188 ? -27.504 14.874 43.161 1.00 60.06 188 VAL A N 1
ATOM 1557 C CA . VAL A 1 188 ? -26.732 15.486 44.239 1.00 60.06 188 VAL A CA 1
ATOM 1558 C C . VAL A 1 188 ? -27.679 15.774 45.405 1.00 60.06 188 VAL A C 1
ATOM 1560 O O . VAL A 1 188 ? -28.627 16.541 45.246 1.00 60.06 188 VAL A O 1
ATOM 1563 N N . LYS A 1 189 ? -27.465 15.137 46.561 1.00 51.94 189 LYS A N 1
ATOM 1564 C CA . LYS A 1 189 ? -28.214 15.393 47.805 1.00 51.94 189 LYS A CA 1
ATOM 1565 C C . LYS A 1 189 ? -27.224 15.680 48.932 1.00 51.94 189 LYS A C 1
ATOM 1567 O O . LYS A 1 189 ? -26.264 14.937 49.086 1.00 51.94 189 LYS A O 1
ATOM 1572 N N . GLU A 1 190 ? -27.458 16.747 49.699 1.00 41.47 190 GLU A N 1
ATOM 1573 C CA . GLU A 1 190 ? -26.663 17.107 50.893 1.00 41.47 190 GLU A CA 1
ATOM 1574 C C . GLU A 1 190 ? -25.143 17.168 50.649 1.00 41.47 190 GLU A C 1
ATOM 1576 O O . GLU A 1 190 ? -24.348 16.637 51.420 1.00 41.47 190 GLU A O 1
ATOM 1581 N N . GLY A 1 191 ? -24.710 17.752 49.528 1.00 58.50 191 GLY A N 1
ATOM 1582 C CA . GLY A 1 191 ? -23.276 17.832 49.221 1.00 58.50 191 GLY A CA 1
ATOM 1583 C C . GLY A 1 191 ? -22.636 16.510 48.764 1.00 58.50 191 GLY A C 1
ATOM 1584 O O . GLY A 1 191 ? -21.436 16.484 48.508 1.00 58.50 191 GLY A O 1
ATOM 1585 N N . LYS A 1 192 ? -23.410 15.417 48.647 1.00 58.53 192 LYS A N 1
ATOM 1586 C CA . LYS A 1 192 ? -22.944 14.088 48.222 1.00 58.53 192 LYS A CA 1
ATOM 1587 C C . LYS A 1 192 ? -23.621 13.653 46.917 1.00 58.53 192 LYS A C 1
ATOM 1589 O O . LYS A 1 192 ? -24.850 13.639 46.788 1.00 58.53 192 LYS A O 1
ATOM 1594 N N . VAL A 1 193 ? -22.819 13.250 45.934 1.00 61.50 193 VAL A N 1
ATOM 1595 C CA . VAL A 1 193 ? -23.303 12.683 44.665 1.00 61.50 193 VAL A CA 1
ATOM 1596 C C . VAL A 1 193 ? -23.798 11.253 44.897 1.00 61.50 193 VAL A C 1
ATOM 1598 O O . VAL A 1 193 ? -23.050 10.396 45.365 1.00 61.50 193 VAL A O 1
ATOM 1601 N N . SER A 1 194 ? -25.055 10.964 44.551 1.00 64.31 194 SER A N 1
ATOM 1602 C CA . SER A 1 194 ? -25.662 9.633 44.695 1.00 64.31 194 SER A CA 1
ATOM 1603 C C . SER A 1 194 ? -26.356 9.190 43.404 1.00 64.31 194 SER A C 1
ATOM 1605 O O . SER A 1 194 ? -26.964 9.997 42.705 1.00 64.31 194 SER A O 1
ATOM 1607 N N . VAL A 1 195 ? -26.299 7.898 43.072 1.00 72.31 195 VAL A N 1
ATOM 1608 C CA . VAL A 1 195 ? -27.061 7.335 41.945 1.00 72.31 195 VAL A CA 1
ATOM 1609 C C . VAL A 1 195 ? -28.412 6.853 42.471 1.00 72.31 195 VAL A C 1
ATOM 1611 O O . VAL A 1 195 ? -28.466 5.910 43.258 1.00 72.31 195 VAL A O 1
ATOM 1614 N N . GLN A 1 196 ? -29.505 7.501 42.061 1.00 67.38 196 GLN A N 1
ATOM 1615 C CA . GLN A 1 196 ? -30.865 7.126 42.457 1.00 67.38 196 GLN A CA 1
ATOM 1616 C C . GLN A 1 196 ? -31.560 6.350 41.342 1.00 67.38 196 GLN A C 1
ATOM 1618 O O . GLN A 1 196 ? -31.537 6.754 40.180 1.00 67.38 196 GLN A O 1
ATOM 1623 N N . ALA A 1 197 ? -32.230 5.259 41.708 1.00 66.88 197 ALA A N 1
ATOM 1624 C CA . ALA A 1 197 ? -33.129 4.542 40.817 1.00 66.88 197 ALA A CA 1
ATOM 1625 C C . ALA A 1 197 ? -34.544 5.138 40.899 1.00 66.88 197 ALA A C 1
ATOM 1627 O O . ALA A 1 197 ? -35.057 5.446 41.978 1.00 66.88 197 ALA A O 1
ATOM 1628 N N . ARG A 1 198 ? -35.188 5.316 39.748 1.00 66.94 198 ARG A N 1
ATOM 1629 C CA . ARG A 1 198 ? -36.601 5.679 39.610 1.00 66.94 198 ARG A CA 1
ATOM 1630 C C . ARG A 1 198 ? -37.280 4.600 38.780 1.00 66.94 198 ARG A C 1
ATOM 1632 O O . ARG A 1 198 ? -36.783 4.242 37.716 1.00 66.94 198 ARG A O 1
ATOM 1639 N N . ALA A 1 199 ? -38.419 4.089 39.233 1.00 58.16 199 ALA A N 1
ATOM 1640 C CA . ALA A 1 199 ? -39.224 3.205 38.403 1.00 58.16 199 ALA A CA 1
ATOM 1641 C C . ALA A 1 199 ? -39.905 4.030 37.302 1.00 58.16 199 ALA A C 1
ATOM 1643 O O . ALA A 1 199 ? -40.599 5.010 37.585 1.00 58.16 199 ALA A O 1
ATOM 1644 N N . LYS A 1 200 ? -39.706 3.659 36.035 1.00 47.81 200 LYS A N 1
ATOM 1645 C CA . LYS A 1 200 ? -40.465 4.226 34.922 1.00 47.81 200 LYS A CA 1
ATOM 1646 C C . LYS A 1 200 ? -41.870 3.624 34.985 1.00 47.81 200 LYS A C 1
ATOM 1648 O O . LYS A 1 200 ? -42.084 2.511 34.507 1.00 47.81 200 LYS A O 1
ATOM 1653 N N . LYS A 1 201 ? -42.824 4.343 35.591 1.00 35.88 201 LYS A N 1
ATOM 1654 C CA . LYS A 1 201 ? -44.257 4.053 35.422 1.00 35.88 201 LYS A CA 1
ATOM 1655 C C . LYS A 1 201 ? -44.539 4.059 33.918 1.00 35.88 201 LYS A C 1
ATOM 1657 O O . LYS A 1 201 ? -44.235 5.044 33.246 1.00 35.88 201 LYS A O 1
ATOM 1662 N N . ALA A 1 202 ? -45.082 2.965 33.388 1.00 38.12 202 ALA A N 1
ATOM 1663 C CA . ALA A 1 202 ? -45.730 3.006 32.087 1.00 38.12 202 ALA A CA 1
ATOM 1664 C C . ALA A 1 202 ? -46.816 4.085 32.180 1.00 38.12 202 ALA A C 1
ATOM 1666 O O . ALA A 1 202 ? -47.702 3.996 33.029 1.00 38.12 202 ALA A O 1
ATOM 1667 N N . THR A 1 203 ? -46.690 5.143 31.386 1.00 33.19 203 THR A N 1
ATOM 1668 C CA . THR A 1 203 ? -47.741 6.141 31.213 1.00 33.19 203 THR A CA 1
ATOM 1669 C C . THR A 1 203 ? -48.967 5.409 30.686 1.00 33.19 203 THR A C 1
ATOM 1671 O O . THR A 1 203 ? -49.002 5.002 29.527 1.00 33.19 203 THR A O 1
ATOM 1674 N N . ARG A 1 204 ? -49.940 5.177 31.570 1.00 33.50 204 ARG A N 1
ATOM 1675 C CA . ARG A 1 204 ? -51.306 4.836 31.188 1.00 33.50 204 ARG A CA 1
ATOM 1676 C C . ARG A 1 204 ? -51.809 6.031 30.385 1.00 33.50 204 ARG A C 1
ATOM 1678 O O . ARG A 1 204 ? -51.858 7.126 30.932 1.00 33.50 204 ARG A O 1
ATOM 1685 N N . ALA A 1 205 ? -52.085 5.839 29.098 1.00 39.53 205 ALA A N 1
ATOM 1686 C CA . ALA A 1 205 ? -52.881 6.796 28.346 1.00 39.53 205 ALA A CA 1
ATOM 1687 C C . ALA A 1 205 ? -54.190 6.997 29.125 1.00 39.53 205 ALA A C 1
ATOM 1689 O O . ALA A 1 205 ? -54.886 6.023 29.420 1.00 39.53 205 ALA A O 1
ATOM 1690 N N . GLU A 1 206 ? -54.459 8.224 29.554 1.00 35.81 206 GLU A N 1
ATOM 1691 C CA . GLU A 1 206 ? -55.739 8.578 30.157 1.00 35.81 206 GLU A CA 1
ATOM 1692 C C . GLU A 1 206 ? -56.800 8.602 29.047 1.00 35.81 206 GLU A C 1
ATOM 1694 O O . GLU A 1 206 ? -56.583 9.251 28.020 1.00 35.81 206 GLU A O 1
ATOM 1699 N N . PRO A 1 207 ? -57.934 7.895 29.198 1.00 40.94 207 PRO A N 1
ATOM 1700 C CA . PRO A 1 207 ? -59.076 8.105 28.330 1.00 40.94 207 PRO A CA 1
ATOM 1701 C C . PRO A 1 207 ? -59.740 9.431 28.719 1.00 40.94 207 PRO A C 1
ATOM 1703 O O . PRO A 1 207 ? -60.168 9.622 29.857 1.00 40.94 207 PRO A O 1
ATOM 1706 N N . ILE A 1 208 ? -59.834 10.349 27.761 1.00 44.38 208 ILE A N 1
ATOM 1707 C CA . ILE A 1 208 ? -60.655 11.558 27.852 1.00 44.38 208 ILE A CA 1
ATOM 1708 C C . ILE A 1 208 ? -62.124 11.117 27.784 1.00 44.38 208 ILE A C 1
ATOM 1710 O O . ILE A 1 208 ? -62.688 11.062 26.699 1.00 44.38 208 ILE A O 1
ATOM 1714 N N . ALA A 1 209 ? -62.738 10.734 28.905 1.00 45.44 209 ALA A N 1
ATOM 1715 C CA . ALA A 1 209 ? -64.190 10.541 28.983 1.00 45.44 209 ALA A CA 1
ATOM 1716 C C . ALA A 1 209 ? -64.680 10.438 30.435 1.00 45.44 209 ALA A C 1
ATOM 1718 O O . ALA A 1 209 ? -65.016 9.349 30.884 1.00 45.44 209 ALA A O 1
ATOM 1719 N N . GLN A 1 210 ? -64.725 11.553 31.171 1.00 41.19 210 GLN A N 1
ATOM 1720 C CA . GLN A 1 210 ? -65.630 11.733 32.323 1.00 41.19 210 GLN A CA 1
ATOM 1721 C C . GLN A 1 210 ? -65.535 13.169 32.856 1.00 41.19 210 GLN A C 1
ATOM 1723 O O . GLN A 1 210 ? -64.862 13.449 33.840 1.00 41.19 210 GLN A O 1
ATOM 1728 N N . ALA A 1 211 ? -66.184 14.110 32.165 1.00 40.09 211 ALA A N 1
ATOM 1729 C CA . ALA A 1 211 ? -66.363 15.473 32.676 1.00 40.09 211 ALA A CA 1
ATOM 1730 C C . ALA A 1 211 ? -67.676 16.152 32.233 1.00 40.09 211 ALA A C 1
ATOM 1732 O O . ALA A 1 211 ? -67.805 17.360 32.388 1.00 40.09 211 ALA A O 1
ATOM 1733 N N . ALA A 1 212 ? -68.658 15.430 31.679 1.00 42.56 212 ALA A N 1
ATOM 1734 C CA . ALA A 1 212 ? -69.839 16.088 31.102 1.00 42.56 212 ALA A CA 1
ATOM 1735 C C . ALA A 1 212 ? -71.142 15.275 31.180 1.00 42.56 212 ALA A C 1
ATOM 1737 O O . ALA A 1 212 ? -71.903 15.246 30.220 1.00 42.56 212 ALA A O 1
ATOM 1738 N N . ALA A 1 213 ? -71.423 14.613 32.301 1.00 42.56 213 ALA A N 1
ATOM 1739 C CA . ALA A 1 213 ? -72.747 14.038 32.531 1.00 42.56 213 ALA A CA 1
ATOM 1740 C C . ALA A 1 213 ? -73.006 13.942 34.034 1.00 42.56 213 ALA A C 1
ATOM 1742 O O . ALA A 1 213 ? -72.506 13.024 34.665 1.00 42.56 213 ALA A O 1
ATOM 1743 N N . GLU A 1 214 ? -73.686 14.958 34.576 1.00 39.91 214 GLU A N 1
ATOM 1744 C CA . GLU A 1 214 ? -74.578 14.929 35.757 1.00 39.91 214 GLU A CA 1
ATOM 1745 C C . GLU A 1 214 ? -74.738 16.348 36.331 1.00 39.91 214 GLU A C 1
ATOM 1747 O O . GLU A 1 214 ? -74.199 16.721 37.372 1.00 39.91 214 GLU A O 1
ATOM 1752 N N . ARG A 1 215 ? -75.492 17.177 35.606 1.00 41.69 215 ARG A N 1
ATOM 1753 C CA . ARG A 1 215 ? -76.412 18.157 36.199 1.00 41.69 215 ARG A CA 1
ATOM 1754 C C . ARG A 1 215 ? -77.348 18.663 35.105 1.00 41.69 215 ARG A C 1
ATOM 1756 O O . ARG A 1 215 ? -76.915 19.408 34.233 1.00 41.69 215 ARG A O 1
ATOM 1763 N N . GLY A 1 216 ? -78.615 18.248 35.164 1.00 36.12 216 GLY A N 1
ATOM 1764 C CA . GLY A 1 216 ? -79.695 18.866 34.390 1.00 36.12 216 GLY A CA 1
ATOM 1765 C C . GLY A 1 216 ? -80.641 17.913 33.657 1.00 36.12 216 GLY A C 1
ATOM 1766 O O . GLY A 1 216 ? -80.776 18.018 32.445 1.00 36.12 216 GLY A O 1
ATOM 1767 N N . GLU A 1 217 ? -81.351 17.041 34.376 1.00 40.34 217 GLU A N 1
ATOM 1768 C CA . GLU A 1 217 ? -82.790 16.863 34.104 1.00 40.34 217 GLU A CA 1
ATOM 1769 C C . GLU A 1 217 ? -83.426 18.241 34.387 1.00 40.34 217 GLU A C 1
ATOM 1771 O O . GLU A 1 217 ? -83.128 18.852 35.407 1.00 40.34 217 GLU A O 1
ATOM 1776 N N . GLU A 1 218 ? -84.177 18.893 33.504 1.00 35.81 218 GLU A N 1
ATOM 1777 C CA . GLU A 1 218 ? -85.506 18.506 33.052 1.00 35.81 218 GLU A CA 1
ATOM 1778 C C . GLU A 1 218 ? -85.994 19.603 32.071 1.00 35.81 218 GLU A C 1
ATOM 1780 O O . GLU A 1 218 ? -85.834 20.790 32.362 1.00 35.81 218 GLU A O 1
ATOM 1785 N N . ARG A 1 219 ? -86.629 19.218 30.949 1.00 36.41 219 ARG A N 1
ATOM 1786 C CA . ARG A 1 219 ? -87.896 19.768 30.393 1.00 36.41 219 ARG A CA 1
ATOM 1787 C C . ARG A 1 219 ? -87.981 19.755 28.856 1.00 36.41 219 ARG A C 1
ATOM 1789 O O . ARG A 1 219 ? -87.466 20.620 28.165 1.00 36.41 219 ARG A O 1
ATOM 1796 N N . ARG A 1 220 ? -88.846 18.838 28.404 1.00 35.88 220 ARG A N 1
ATOM 1797 C CA . ARG A 1 220 ? -89.943 19.020 27.429 1.00 35.88 220 ARG A CA 1
ATOM 1798 C C . ARG A 1 220 ? -89.627 19.300 25.945 1.00 35.88 220 ARG A C 1
ATOM 1800 O O . ARG A 1 220 ? -89.445 20.433 25.527 1.00 35.88 220 ARG A O 1
ATOM 1807 N N . SER A 1 221 ? -89.952 18.258 25.175 1.00 42.22 221 SER A N 1
ATOM 1808 C CA . SER A 1 221 ? -90.873 18.251 24.020 1.00 42.22 221 SER A CA 1
ATOM 1809 C C . SER A 1 221 ? -90.371 18.548 22.594 1.00 42.22 221 SER A C 1
ATOM 1811 O O . SER A 1 221 ? -89.399 19.268 22.401 1.00 42.22 221 SER A O 1
ATOM 1813 N N . PRO A 1 222 ? -91.043 17.954 21.575 1.00 61.78 222 PRO A N 1
ATOM 1814 C CA . PRO A 1 222 ? -90.400 17.515 20.334 1.00 61.78 222 PRO A CA 1
ATOM 1815 C C . PRO A 1 222 ? -90.977 18.180 19.076 1.00 61.78 222 PRO A C 1
ATOM 1817 O O . PRO A 1 222 ? -92.194 18.295 18.955 1.00 61.78 222 PRO A O 1
ATOM 1820 N N . VAL A 1 223 ? -90.161 18.517 18.068 1.00 42.19 223 VAL A N 1
ATOM 1821 C CA . VAL A 1 223 ? -90.689 18.901 16.741 1.00 42.19 223 VAL A CA 1
ATOM 1822 C C . VAL A 1 223 ? -89.752 18.497 15.588 1.00 42.19 223 VAL A C 1
ATOM 1824 O O . VAL A 1 223 ? -88.742 19.129 15.328 1.00 42.19 223 VAL A O 1
ATOM 1827 N N . ARG A 1 224 ? -90.213 17.463 14.870 1.00 38.59 224 ARG A N 1
ATOM 1828 C CA . ARG A 1 224 ? -90.288 17.276 13.403 1.00 38.59 224 ARG A CA 1
ATOM 1829 C C . ARG A 1 224 ? -89.034 17.281 12.505 1.00 38.59 224 ARG A C 1
ATOM 1831 O O . ARG A 1 224 ? -88.414 18.304 12.274 1.00 38.59 224 ARG A O 1
ATOM 1838 N N . ARG A 1 225 ? -89.025 16.185 11.725 1.00 37.53 225 ARG A N 1
ATOM 1839 C CA . ARG A 1 225 ? -88.872 16.068 10.257 1.00 37.53 225 ARG A CA 1
ATOM 1840 C C . ARG A 1 225 ? -87.485 16.322 9.664 1.00 37.53 225 ARG A C 1
ATOM 1842 O O . ARG A 1 225 ? -87.000 17.439 9.683 1.00 37.53 225 ARG A O 1
ATOM 1849 N N . GLY A 1 226 ? -87.022 15.334 8.893 1.00 36.31 226 GLY A N 1
ATOM 1850 C CA . GLY A 1 226 ? -86.451 15.659 7.587 1.00 36.31 226 GLY A CA 1
ATOM 1851 C C . GLY A 1 226 ? -85.347 14.743 7.063 1.00 36.31 226 GLY A C 1
ATOM 1852 O O . GLY A 1 226 ? -84.188 15.082 7.196 1.00 36.31 226 GLY A O 1
ATOM 1853 N N . VAL A 1 227 ? -85.750 13.628 6.444 1.00 40.44 227 VAL A N 1
ATOM 1854 C CA . VAL A 1 227 ? -85.305 13.126 5.124 1.00 40.44 227 VAL A CA 1
ATOM 1855 C C . VAL A 1 227 ? -83.833 13.244 4.667 1.00 40.44 227 VAL A C 1
ATOM 1857 O O . VAL A 1 227 ? -83.315 14.340 4.509 1.00 40.44 227 VAL A O 1
ATOM 1860 N N . ALA A 1 228 ? -83.352 12.091 4.162 1.00 38.03 228 ALA A N 1
ATOM 1861 C CA . ALA A 1 228 ? -82.625 11.913 2.886 1.00 38.03 228 ALA A CA 1
ATOM 1862 C C . ALA A 1 228 ? -81.113 12.244 2.879 1.00 38.03 228 ALA A C 1
ATOM 1864 O O . ALA A 1 228 ? -80.672 13.154 3.556 1.00 38.03 228 ALA A O 1
ATOM 1865 N N . SER A 1 229 ? -80.227 11.602 2.110 1.00 37.97 229 SER A N 1
ATOM 1866 C CA . SER A 1 229 ? -80.277 10.492 1.147 1.00 37.97 229 SER A CA 1
ATOM 1867 C C . SER A 1 229 ? -78.844 10.318 0.600 1.00 37.97 229 SER A C 1
ATOM 1869 O O . SER A 1 229 ? -78.214 11.315 0.278 1.00 37.97 229 SER A O 1
ATOM 1871 N N . VAL A 1 230 ? -78.385 9.062 0.508 1.00 38.44 230 VAL A N 1
ATOM 1872 C CA . VAL A 1 230 ? -77.673 8.393 -0.613 1.00 38.44 230 VAL A CA 1
ATOM 1873 C C . VAL A 1 230 ? -76.420 9.023 -1.268 1.00 38.44 230 VAL A C 1
ATOM 1875 O O . VAL A 1 230 ? -76.508 10.101 -1.835 1.00 38.44 230 VAL A O 1
ATOM 1878 N N . ALA A 1 231 ? -75.358 8.190 -1.314 1.00 38.50 231 ALA A N 1
ATOM 1879 C CA . ALA A 1 231 ? -74.324 7.955 -2.358 1.00 38.50 231 ALA A CA 1
ATOM 1880 C C . ALA A 1 231 ? -73.517 9.155 -2.913 1.00 38.50 231 ALA A C 1
ATOM 1882 O O . ALA A 1 231 ? -73.987 10.277 -2.980 1.00 38.50 231 ALA A O 1
ATOM 1883 N N . SER A 1 232 ? -72.275 8.999 -3.373 1.00 44.72 232 SER A N 1
ATOM 1884 C CA . SER A 1 232 ? -71.581 7.841 -3.959 1.00 44.72 232 SER A CA 1
ATOM 1885 C C . SER A 1 232 ? -70.099 7.842 -3.600 1.00 44.72 232 SER A C 1
ATOM 1887 O O . SER A 1 232 ? -69.596 8.924 -3.224 1.00 44.72 232 SER A O 1
#

Sequence (232 aa):
MQPTSNQPKSVFRRAQEGVNVREELVRLDVLLEQLKVEYESLFLGISQHPPDTLHNEVKRQMRLLGKAPSKSSQMNYTFRTLQSRYHSYNNYWARTNRERDAGTYYRDVFKANLRERQLREDAEAMSAKGQVKKGFEVLYQSYCSALEKQTGAKQDVDFDRFQKALMQRAKQFREQHGKQKLTFKVVVKEGKVSVQARAKKATRAEPIAQAAAERGEERRSPVRRGVASVAS

Foldseek 3Di:
DDDPPPDPPDPPVVLVPDDPLVVLLVVLVVLLVVLLVQLVCVVVVVDVDHPVVSVVVSVVSLVVSVPDDDPDPVSVVSSVVSVVVNVVSVVVSVVQVVCVVVCNNPVSVVVVVVVVVVVVVVVCCVDPVNVVVVLLVVQVVVQQVVCCVLVVDRDPDDSVVSVVVVVVVVVVVCVVPPDFDWDWDFDDDPSDIDIDIDGPDDPDDDDPDDDDDDDDDDDDDDDDDDDDDDDD

Radius of gyration: 43.23 Å; chains: 1; bounding box: 119×36×124 Å

Secondary structure (DSSP, 8-state):
----------HHHHTTSS--HHHHHHHHHHHHHHHHHHHHHHHHTS-SS--HHHHHHHHHHHHHHHHS----HHHHHHHHHHHHHHHHHHHHHHHHHHHHHTT--HHHHHHHHHHHHHHHHHHHHHSHHHHHHHHHHHHHHHHHHHHHHHHSS-----HHHHHHHHHHHHHHHHHHH-S--EEEEEEEETTEEEEEEEE-----PPP---SS-SS-----------------